Protein AF-A0A0F3IEE0-F1 (afdb_monomer_lite)

Organism: NCBI:txid1632867

Sequence (269 aa):
MPKLTDTYNLAYAACSDILSELGRFPTIDLVRARIGVNSPATIKKAMTDWTVQFAAQQQERLQRPGVPPLLLEHLEQLWGLAVNEARATYREQEQAYQAEIQSLTAELSAQQQLVSDLSQTLSEARHALLQHEAAQQRLHEQLTQSEQTRQALQQHLAERDVELARTNQQLQAEQQRHHQQHAQDQAWFARRLVEEKYFLDAKHQDEITRLKQQLASLSDSEAGLRQLCARLNQEQQRLSQALKAAVPAPNALSFRARHAARTTQPKRR

pLDDT: mean 84.91, std 17.8, range [32.19, 98.38]

Foldseek 3Di:
DPDLVVLLVQLLVQQVVCCVPVVDGDDLVSSCVRSVDPDSPSSVVSSVVSVVVVVVVVVVVVPDPPDDPVVVVVVVVVVVVVVVVVV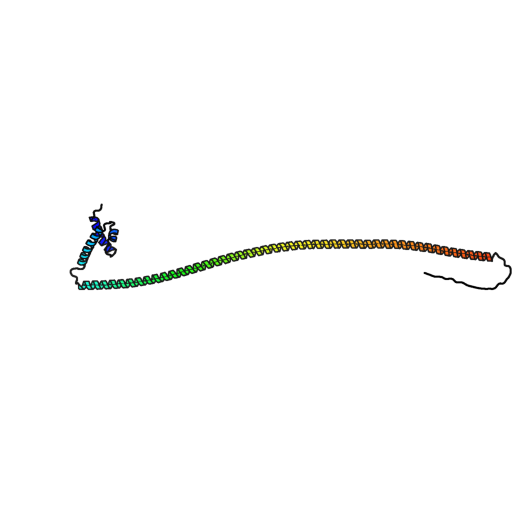VVVVVVVVVVVVVVVVVVVVVVVVVVVVVVVVVVVVVVVVVVVVVVVVVVVVVVVVVVVVVVVVVVVVVVVVVVVVVVVVVVVVVVVVVVVVVVVVVVVVVVVVVVVVVVVVVVVVVVVVVVVVVVVVVVVVVVVVVVVVVVVVVVVVVVVVVVVVVVVDDDDDDDDDDDDDDDDDDDDDDD

Secondary structure (DSSP, 8-state):
---HHHHHHHHHHHHHHHHHHHSS---HHHHHHHH----HHHHHHHHHHHHHHHHHHHHHHHS-TT--HHHHHHHHHHHHHHHHHHHHHHHHHHHHHHHHHHHHHHHHHHHHHHHHHHHHHHHHHHHHHHHHHHHHHHHHHHHHHHHHHHHHHHHHHHHHHHHHHHHHHHHHHHHHHHHHHHHHHHHHHHHHHHHHHHHHHHHHHHHHHHHHHHHHHHHHHHHHHHHHHHHHHHHHHHHHHHHHHS-----------------------

InterPro domains:
  IPR021104 KfrA, N-terminal DNA-binding domain [PF11740] (14-121)

Radius of gyration: 90.23 Å; chains: 1; bounding box: 137×42×242 Å

Structure (mmCIF, N/CA/C/O backbone):
data_AF-A0A0F3IEE0-F1
#
_entry.id   AF-A0A0F3IEE0-F1
#
loop_
_atom_site.group_PDB
_atom_site.id
_atom_site.type_symbol
_atom_site.label_atom_id
_atom_site.label_alt_id
_atom_site.label_comp_id
_atom_site.label_asym_id
_atom_site.label_entity_id
_atom_site.label_seq_id
_atom_site.pdbx_PDB_ins_code
_atom_site.Cartn_x
_atom_site.Cartn_y
_atom_site.Cartn_z
_atom_site.occupancy
_atom_site.B_iso_or_equiv
_atom_site.auth_seq_id
_atom_site.auth_comp_id
_atom_site.auth_asym_id
_atom_site.auth_atom_id
_atom_site.pdbx_PDB_model_num
ATOM 1 N N . MET A 1 1 ? -3.952 5.661 84.953 1.00 41.25 1 MET A N 1
ATOM 2 C CA . MET A 1 1 ? -4.813 4.462 85.013 1.00 41.25 1 MET A CA 1
ATOM 3 C C . MET A 1 1 ? -6.249 4.927 85.240 1.00 41.25 1 MET A C 1
ATOM 5 O O . MET A 1 1 ? -6.560 5.297 86.370 1.00 41.25 1 MET A O 1
ATOM 9 N N . PRO A 1 2 ? -7.088 5.026 84.196 1.00 48.03 2 PRO A N 1
ATOM 10 C CA . PRO A 1 2 ? -8.510 5.318 84.374 1.00 48.03 2 PRO A CA 1
ATOM 11 C C . PRO A 1 2 ? -9.152 4.189 85.195 1.00 48.03 2 PRO A C 1
ATOM 13 O O . PRO A 1 2 ? -8.890 3.008 84.965 1.00 48.03 2 PRO A O 1
ATOM 16 N N . LYS A 1 3 ? -9.903 4.555 86.235 1.00 53.19 3 LYS A N 1
ATOM 17 C CA . LYS A 1 3 ? -10.483 3.619 87.210 1.00 53.19 3 LYS A CA 1
ATOM 18 C C . LYS A 1 3 ? -11.574 2.783 86.521 1.00 53.19 3 LYS A C 1
ATOM 20 O O . LYS A 1 3 ? -12.318 3.322 85.711 1.00 53.19 3 LYS A O 1
ATOM 25 N N . LEU A 1 4 ? -11.713 1.494 86.857 1.00 55.94 4 LEU A N 1
ATOM 26 C CA . LEU A 1 4 ? -12.704 0.576 86.252 1.00 55.94 4 LEU A CA 1
ATOM 27 C C . LEU A 1 4 ? -14.143 1.137 86.245 1.00 55.94 4 LEU A C 1
ATOM 29 O O . LEU A 1 4 ? -14.918 0.846 85.337 1.00 55.94 4 LEU A O 1
ATOM 33 N N . THR A 1 5 ? -14.489 1.976 87.220 1.00 60.62 5 THR A N 1
ATOM 34 C CA . THR A 1 5 ? -15.790 2.651 87.334 1.00 60.62 5 THR A CA 1
ATOM 35 C C . THR A 1 5 ? -16.082 3.617 86.178 1.00 60.62 5 THR A C 1
ATOM 37 O O . THR A 1 5 ? -17.236 3.788 85.804 1.00 60.62 5 THR A O 1
ATOM 40 N N . ASP A 1 6 ? -15.046 4.201 85.577 1.00 76.38 6 ASP A N 1
ATOM 41 C CA . ASP A 1 6 ? -15.148 5.129 84.444 1.00 76.38 6 ASP A CA 1
ATOM 42 C C . ASP A 1 6 ? -15.557 4.380 83.162 1.00 76.38 6 ASP A C 1
ATOM 44 O O . ASP A 1 6 ? -16.468 4.770 82.438 1.00 76.38 6 ASP A O 1
ATOM 48 N N . THR A 1 7 ? -14.980 3.191 82.952 1.00 80.94 7 THR A N 1
ATOM 49 C CA . THR A 1 7 ? -15.277 2.349 81.780 1.00 80.94 7 THR A CA 1
ATOM 50 C C . THR A 1 7 ? -16.707 1.809 81.761 1.00 80.94 7 THR A C 1
ATOM 52 O O . THR A 1 7 ? -17.290 1.672 80.688 1.00 80.94 7 THR A O 1
ATOM 55 N N . TYR A 1 8 ? -17.291 1.533 82.932 1.00 87.81 8 TYR A N 1
ATOM 56 C CA . TYR A 1 8 ? -18.687 1.108 83.051 1.00 87.81 8 TYR A CA 1
ATOM 57 C C . TYR A 1 8 ? -19.648 2.240 82.670 1.00 87.81 8 TYR A C 1
ATOM 59 O O . TYR A 1 8 ? -20.543 2.030 81.856 1.00 87.81 8 TYR A O 1
ATOM 67 N N . ASN A 1 9 ? -19.434 3.445 83.208 1.00 86.00 9 ASN A N 1
ATOM 68 C CA . ASN A 1 9 ? -20.296 4.599 82.944 1.00 86.00 9 ASN A CA 1
ATOM 69 C C . ASN A 1 9 ? -20.223 5.043 81.477 1.00 86.00 9 ASN A C 1
ATOM 71 O O . ASN A 1 9 ? -21.253 5.342 80.876 1.00 86.00 9 ASN A O 1
ATOM 75 N N . LEU A 1 10 ? -19.028 5.015 80.879 1.00 86.06 10 LEU A N 1
ATOM 76 C CA . LEU A 1 10 ? -18.841 5.295 79.455 1.00 86.06 10 LEU A CA 1
ATOM 77 C C . LEU A 1 10 ? -19.534 4.250 78.572 1.00 86.06 10 LEU A C 1
ATOM 79 O O . LEU A 1 10 ? -20.206 4.612 77.610 1.00 86.06 10 LEU A O 1
ATOM 83 N N . ALA A 1 11 ? -19.418 2.960 78.909 1.00 87.12 11 ALA A N 1
ATOM 84 C CA . ALA A 1 11 ? -20.114 1.895 78.185 1.00 87.12 11 ALA A CA 1
ATOM 85 C C . ALA A 1 11 ? -21.641 2.019 78.310 1.00 87.12 11 ALA A C 1
ATOM 87 O O . ALA A 1 11 ? -22.354 1.807 77.331 1.00 87.12 11 ALA A O 1
ATOM 88 N N . TYR A 1 12 ? -22.136 2.388 79.493 1.00 88.38 12 TYR A N 1
ATOM 89 C CA . TYR A 1 12 ? -23.557 2.596 79.756 1.00 88.38 12 TYR A CA 1
ATOM 90 C C . TYR A 1 12 ? -24.115 3.780 78.945 1.00 88.38 12 TYR A C 1
ATOM 92 O O . TYR A 1 12 ? -25.138 3.637 78.280 1.00 88.38 12 TYR A O 1
ATOM 100 N N . ALA A 1 13 ? -23.426 4.927 78.933 1.00 87.25 13 ALA A N 1
ATOM 101 C CA . ALA A 1 13 ? -23.828 6.092 78.139 1.00 87.25 13 ALA A CA 1
ATOM 102 C C . ALA A 1 13 ? -23.813 5.789 76.629 1.00 87.25 13 ALA A C 1
ATOM 104 O O . ALA A 1 13 ? -24.792 6.051 75.931 1.00 87.25 13 ALA A O 1
ATOM 105 N N . ALA A 1 14 ? -22.760 5.116 76.152 1.00 87.44 14 ALA A N 1
ATOM 106 C CA . ALA A 1 14 ? -22.628 4.731 74.749 1.00 87.44 14 ALA A CA 1
ATOM 107 C C . ALA A 1 14 ? -23.765 3.815 74.259 1.00 87.44 14 ALA A C 1
ATOM 109 O O . ALA A 1 14 ? -24.111 3.856 73.081 1.00 87.44 14 ALA A O 1
ATOM 110 N N . CYS A 1 15 ? -24.375 3.008 75.138 1.00 88.56 15 CYS A N 1
ATOM 111 C CA . CYS A 1 15 ? -25.529 2.181 74.774 1.00 88.56 15 CYS A CA 1
ATOM 112 C C . CYS A 1 15 ? -26.735 3.028 74.329 1.00 88.56 15 CYS A C 1
ATOM 114 O O . CYS A 1 15 ? -27.401 2.678 73.354 1.00 88.56 15 CYS A O 1
ATOM 116 N N . SER A 1 16 ? -26.982 4.158 75.002 1.00 86.94 16 SER A N 1
ATOM 117 C CA . SER A 1 16 ? -28.068 5.083 74.656 1.00 86.94 16 SER A CA 1
ATOM 118 C C . SER A 1 16 ? -27.792 5.836 73.352 1.00 86.94 16 SER A C 1
ATOM 120 O O . SER A 1 16 ? -28.697 5.997 72.528 1.00 86.94 16 SER A O 1
ATOM 122 N N . ASP A 1 17 ? -26.544 6.256 73.143 1.00 88.50 17 ASP A N 1
ATOM 123 C CA . ASP A 1 17 ? -26.128 6.977 71.935 1.00 88.50 17 ASP A CA 1
ATOM 124 C C . ASP A 1 17 ? -26.234 6.082 70.694 1.00 88.50 17 ASP A C 1
ATOM 126 O O . ASP A 1 17 ? -26.811 6.477 69.685 1.00 88.50 17 ASP A O 1
ATOM 130 N N . ILE A 1 18 ? -25.764 4.832 70.791 1.00 89.50 18 ILE A N 1
ATOM 131 C CA . ILE A 1 18 ? -25.824 3.852 69.695 1.00 89.50 18 ILE A CA 1
ATOM 132 C C . ILE A 1 18 ? -27.268 3.571 69.276 1.00 89.50 18 ILE A C 1
ATOM 134 O O . ILE A 1 18 ? -27.562 3.530 68.080 1.00 89.50 18 ILE A O 1
ATOM 138 N N . LEU A 1 19 ? -28.173 3.393 70.243 1.00 88.31 19 LEU A N 1
ATOM 139 C CA . LEU A 1 19 ? -29.581 3.156 69.936 1.00 88.31 19 LEU A CA 1
ATOM 140 C C . LEU A 1 19 ? -30.212 4.368 69.234 1.00 88.31 19 LEU A C 1
ATOM 142 O O . LEU A 1 19 ? -30.998 4.188 68.306 1.00 88.31 19 LEU A O 1
ATOM 146 N N . SER A 1 20 ? -29.847 5.582 69.648 1.00 86.88 20 SER A N 1
ATOM 147 C CA . SER A 1 20 ? -30.402 6.825 69.101 1.00 86.88 20 SER A CA 1
ATOM 148 C C . SER A 1 20 ? -29.863 7.149 67.702 1.00 86.88 20 SER A C 1
ATOM 150 O O . SER A 1 20 ? -30.624 7.596 66.849 1.00 86.88 20 SER A O 1
ATOM 152 N N . GLU A 1 21 ? -28.574 6.904 67.446 1.00 86.69 21 GLU A N 1
ATOM 153 C CA . GLU A 1 21 ? -27.919 7.207 66.164 1.00 86.69 21 GLU A CA 1
ATOM 154 C C . GLU A 1 21 ? -28.176 6.134 65.094 1.00 86.69 21 GLU A C 1
ATOM 156 O O . GLU A 1 21 ? -28.422 6.457 63.934 1.00 86.69 21 GLU A O 1
ATOM 161 N N . LEU A 1 22 ? -28.103 4.849 65.462 1.00 84.38 22 LEU A N 1
ATOM 162 C CA . LEU A 1 22 ? -28.163 3.736 64.505 1.00 84.38 22 LEU A CA 1
ATOM 163 C C . LEU A 1 22 ? -29.524 3.035 64.472 1.00 84.38 22 LEU A C 1
ATOM 165 O O . LEU A 1 22 ? -29.751 2.198 63.595 1.00 84.38 22 LEU A O 1
ATOM 169 N N . GLY A 1 23 ? -30.411 3.312 65.436 1.00 81.19 23 GLY A N 1
ATOM 170 C CA . GLY A 1 23 ? -31.708 2.639 65.556 1.00 81.19 23 GLY A CA 1
ATOM 171 C C . GLY A 1 23 ? -31.594 1.133 65.826 1.00 81.19 23 GLY A C 1
ATOM 172 O O . GLY A 1 23 ? -32.519 0.377 65.533 1.00 81.19 23 GLY A O 1
ATOM 173 N N . ARG A 1 24 ? -30.445 0.668 66.331 1.00 84.06 24 ARG A N 1
ATOM 174 C CA . ARG A 1 24 ? -30.150 -0.748 66.600 1.00 84.06 24 ARG A CA 1
ATOM 175 C C . ARG A 1 24 ? -29.723 -0.929 68.049 1.00 84.06 24 ARG A C 1
ATOM 177 O O . ARG A 1 24 ? -29.078 -0.055 68.621 1.00 84.06 24 ARG A O 1
ATOM 184 N N . PHE A 1 25 ? -30.040 -2.088 68.624 1.00 87.19 25 PHE A N 1
ATOM 185 C CA . PHE A 1 25 ? -29.561 -2.424 69.962 1.00 87.19 25 PHE A CA 1
ATOM 186 C C . PHE A 1 25 ? -28.023 -2.472 69.995 1.00 87.19 25 PHE A C 1
ATOM 188 O O . PHE A 1 25 ? -27.407 -3.004 69.063 1.00 87.19 25 PHE A O 1
ATOM 195 N N . PRO A 1 26 ? -27.396 -1.926 71.052 1.00 88.25 26 PRO A N 1
ATOM 196 C CA . PRO A 1 26 ? -25.949 -1.906 71.188 1.00 88.25 26 PRO A CA 1
ATOM 197 C C . PRO A 1 26 ? -25.386 -3.328 71.245 1.00 88.25 26 PRO A C 1
ATOM 199 O O . PRO A 1 26 ? -25.915 -4.206 71.923 1.00 88.25 26 PRO A O 1
ATOM 202 N N . THR A 1 27 ? -24.284 -3.549 70.534 1.00 89.88 27 THR A N 1
ATOM 203 C CA . THR A 1 27 ? -23.479 -4.771 70.620 1.00 89.88 27 THR A CA 1
ATOM 204 C C . THR A 1 27 ? -22.143 -4.462 71.283 1.00 89.88 27 THR A C 1
ATOM 206 O O . THR A 1 27 ? -21.669 -3.323 71.262 1.00 89.88 27 THR A O 1
ATOM 209 N N . ILE A 1 28 ? -21.509 -5.484 71.867 1.00 85.31 28 ILE A N 1
ATOM 210 C CA . ILE A 1 28 ? -20.234 -5.331 72.589 1.00 85.31 28 ILE A CA 1
ATOM 211 C C . ILE A 1 28 ? -19.166 -4.684 71.694 1.00 85.31 28 ILE A C 1
ATOM 213 O O . ILE A 1 28 ? -18.392 -3.863 72.181 1.00 85.31 28 ILE A O 1
ATOM 217 N N . ASP A 1 29 ? -19.142 -5.012 70.400 1.00 86.88 29 ASP A N 1
ATOM 218 C CA . ASP A 1 29 ? -18.160 -4.478 69.453 1.00 86.88 29 ASP A CA 1
ATOM 219 C C . ASP A 1 29 ? -18.424 -3.009 69.098 1.00 86.88 29 ASP A C 1
ATOM 221 O O . ASP A 1 29 ? -17.481 -2.222 69.047 1.00 86.88 29 ASP A O 1
ATOM 225 N N . LEU A 1 30 ? -19.693 -2.608 68.948 1.00 84.75 30 LEU A N 1
ATOM 226 C CA . LEU A 1 30 ? -20.067 -1.208 68.710 1.00 84.75 30 LEU A CA 1
ATOM 227 C C . LEU A 1 30 ? -19.749 -0.327 69.920 1.00 84.75 30 LEU A C 1
ATOM 229 O O . LEU A 1 30 ? -19.150 0.739 69.776 1.00 84.75 30 LEU A O 1
ATOM 233 N N . VAL A 1 31 ? -20.089 -0.794 71.125 1.00 87.38 31 VAL A N 1
ATOM 234 C CA . VAL A 1 31 ? -19.780 -0.070 72.366 1.00 87.38 31 VAL A CA 1
ATOM 235 C C . VAL A 1 31 ? -18.267 0.028 72.553 1.00 87.38 31 VAL A C 1
ATOM 237 O O . VAL A 1 31 ? -17.760 1.103 72.868 1.00 87.38 31 VAL A O 1
ATOM 240 N N . ARG A 1 32 ? -17.523 -1.055 72.282 1.00 89.19 32 ARG A N 1
ATOM 241 C CA . ARG A 1 32 ? -16.053 -1.066 72.331 1.00 89.19 32 ARG A CA 1
ATOM 242 C C . ARG A 1 32 ? -15.438 -0.068 71.353 1.00 89.19 32 ARG A C 1
ATOM 244 O O . ARG A 1 32 ? -14.531 0.663 71.744 1.00 89.19 32 ARG A O 1
ATOM 251 N N . ALA A 1 33 ? -15.927 -0.026 70.115 1.00 86.25 33 ALA A N 1
ATOM 252 C CA . ALA A 1 33 ? -15.458 0.914 69.102 1.00 86.25 33 ALA A CA 1
ATOM 253 C C . ALA A 1 33 ? -15.706 2.375 69.513 1.00 86.25 33 ALA A C 1
ATOM 255 O O . ALA A 1 33 ? -14.882 3.238 69.222 1.00 86.25 33 ALA A O 1
ATOM 256 N N . ARG A 1 34 ? -16.805 2.647 70.228 1.00 84.31 34 ARG A N 1
ATOM 257 C CA . ARG A 1 34 ? -17.180 4.000 70.658 1.00 84.31 34 ARG A CA 1
ATOM 258 C C . ARG A 1 34 ? -16.406 4.491 71.883 1.00 84.31 34 ARG A C 1
ATOM 260 O O . ARG A 1 34 ? -16.000 5.646 71.906 1.00 84.31 34 ARG A O 1
ATOM 267 N N . ILE A 1 35 ? -16.189 3.635 72.884 1.00 86.00 35 ILE A N 1
ATOM 268 C CA . ILE A 1 35 ? -15.496 4.026 74.127 1.00 86.00 35 ILE A CA 1
ATOM 269 C C . ILE A 1 35 ? -13.973 3.845 74.054 1.00 86.00 35 ILE A C 1
ATOM 271 O O . ILE A 1 35 ? -13.261 4.344 74.918 1.00 86.00 35 ILE A O 1
ATOM 275 N N . GLY A 1 36 ? -13.459 3.103 73.064 1.00 81.81 36 GLY A N 1
ATOM 276 C CA . GLY A 1 36 ? -12.021 2.899 72.839 1.00 81.81 36 GLY A CA 1
ATOM 277 C C . GLY A 1 36 ? -11.305 2.037 73.889 1.00 81.81 36 GLY A C 1
ATOM 278 O O . GLY A 1 36 ? -10.082 1.920 73.858 1.00 81.81 36 GLY A O 1
ATOM 279 N N . VAL A 1 37 ? -12.039 1.419 74.822 1.00 80.38 37 VAL A N 1
ATOM 280 C CA . VAL A 1 37 ? -11.483 0.625 75.930 1.00 80.38 37 VAL A CA 1
ATOM 281 C C . VAL A 1 37 ? -11.791 -0.861 75.760 1.00 80.38 37 VAL A C 1
ATOM 283 O O . VAL A 1 37 ? -12.927 -1.261 75.510 1.00 80.38 37 VAL A O 1
ATOM 286 N N . ASN A 1 38 ? -10.780 -1.708 75.966 1.00 73.88 38 ASN A N 1
ATOM 287 C CA . ASN A 1 38 ? -10.906 -3.158 75.851 1.00 73.88 38 ASN A CA 1
ATOM 288 C C . ASN A 1 38 ? -11.240 -3.818 77.205 1.00 73.88 38 ASN A C 1
ATOM 290 O O . ASN A 1 38 ? -10.369 -4.370 77.873 1.00 73.88 38 ASN A O 1
ATOM 294 N N . SER A 1 39 ? -12.511 -3.754 77.621 1.00 81.56 39 SER A N 1
ATOM 295 C CA . SER A 1 39 ? -13.017 -4.492 78.793 1.00 81.56 39 SER A CA 1
ATOM 296 C C . SER A 1 39 ? -14.378 -5.148 78.505 1.00 81.56 39 SER A C 1
ATOM 298 O O . SER A 1 39 ? -15.426 -4.632 78.902 1.00 81.56 39 SER A O 1
ATOM 300 N N . PRO A 1 40 ? -14.400 -6.297 77.799 1.00 82.25 40 PRO A N 1
ATOM 301 C CA . PRO A 1 40 ? -15.640 -6.922 77.326 1.00 82.25 40 PRO A CA 1
ATOM 302 C C . PRO A 1 40 ? -16.599 -7.331 78.453 1.00 82.25 40 PRO A C 1
ATOM 304 O O . PRO A 1 40 ? -17.812 -7.239 78.290 1.00 82.25 40 PRO A O 1
ATOM 307 N N . ALA A 1 41 ? -16.067 -7.748 79.607 1.00 84.25 41 ALA A N 1
ATOM 308 C CA . ALA A 1 41 ? -16.870 -8.139 80.766 1.00 84.25 41 ALA A CA 1
ATOM 309 C C . ALA A 1 41 ? -17.613 -6.943 81.389 1.00 84.25 41 ALA A C 1
ATOM 311 O O . ALA A 1 41 ? -18.803 -7.043 81.685 1.00 84.25 41 ALA A O 1
ATOM 312 N N . THR A 1 42 ? -16.937 -5.798 81.527 1.00 85.56 42 THR A N 1
ATOM 313 C CA . THR A 1 42 ? -17.527 -4.562 82.064 1.00 85.56 42 THR A CA 1
ATOM 314 C C . THR A 1 42 ? -18.540 -3.959 81.092 1.00 85.56 42 THR A C 1
ATOM 316 O O . THR A 1 42 ? -19.622 -3.566 81.519 1.00 85.56 42 THR A O 1
ATOM 319 N N . ILE A 1 43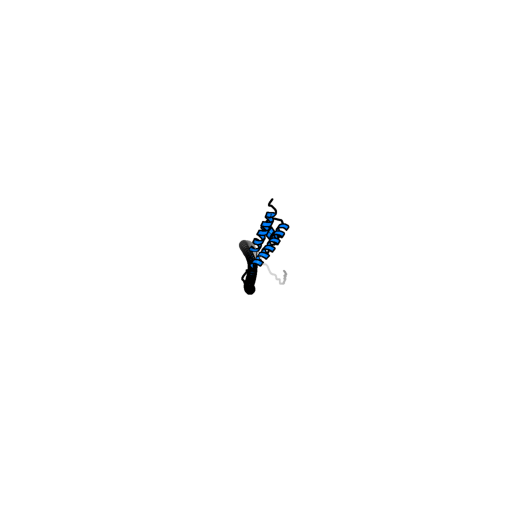 ? -18.242 -3.972 79.785 1.00 86.44 43 ILE A N 1
ATOM 320 C CA . ILE A 1 43 ? -19.173 -3.544 78.726 1.00 86.44 43 ILE A CA 1
ATOM 321 C C . ILE A 1 43 ? -20.436 -4.411 78.734 1.00 86.44 43 ILE A C 1
ATOM 323 O O . ILE A 1 43 ? -21.543 -3.883 78.723 1.00 86.44 43 ILE A O 1
ATOM 327 N N . LYS A 1 44 ? -20.292 -5.741 78.804 1.00 89.62 44 LYS A N 1
ATOM 328 C CA . LYS A 1 44 ? -21.436 -6.664 78.835 1.00 89.62 44 LYS A CA 1
ATOM 329 C C . LYS A 1 44 ? -22.325 -6.428 80.058 1.00 89.62 44 LYS A C 1
ATOM 331 O O . LYS A 1 44 ? -23.547 -6.466 79.929 1.00 89.62 44 LYS A O 1
ATOM 336 N N . LYS A 1 45 ? -21.727 -6.165 81.225 1.00 88.69 45 LYS A N 1
ATOM 337 C CA . LYS A 1 45 ? -22.471 -5.837 82.446 1.00 88.69 45 LYS A CA 1
ATOM 338 C C . LYS A 1 45 ? -23.235 -4.517 82.298 1.00 88.69 45 LYS A C 1
ATOM 340 O O . LYS A 1 45 ? -24.446 -4.518 82.472 1.00 88.69 45 LYS A O 1
ATOM 345 N N . ALA A 1 46 ? -22.561 -3.446 81.868 1.00 87.06 46 ALA A N 1
ATOM 346 C CA . ALA A 1 46 ? -23.184 -2.141 81.624 1.00 87.06 46 ALA A CA 1
ATOM 347 C C . ALA A 1 46 ? -24.336 -2.217 80.613 1.00 87.06 46 ALA A C 1
ATOM 349 O O . ALA A 1 46 ? -25.396 -1.649 80.841 1.00 87.06 46 ALA A O 1
ATOM 350 N N . MET A 1 47 ? -24.155 -2.974 79.529 1.00 90.25 47 MET A N 1
ATOM 351 C CA . MET A 1 47 ? -25.172 -3.186 78.500 1.00 90.25 47 MET A CA 1
ATOM 352 C C . MET A 1 47 ? -26.383 -3.965 79.030 1.00 90.25 47 MET A C 1
ATOM 354 O O . MET A 1 47 ? -27.518 -3.636 78.695 1.00 90.25 47 MET A O 1
ATOM 358 N N . THR A 1 48 ? -26.163 -4.981 79.871 1.00 90.19 48 THR A N 1
ATOM 359 C CA . THR A 1 48 ? -27.254 -5.764 80.482 1.00 90.19 48 THR A CA 1
ATOM 360 C C . THR A 1 48 ? -28.057 -4.898 81.453 1.00 90.19 48 THR A C 1
ATOM 362 O O . THR A 1 48 ? -29.281 -4.845 81.351 1.00 90.19 48 THR A O 1
ATOM 365 N N . ASP A 1 49 ? -27.370 -4.158 82.327 1.00 89.25 49 ASP A N 1
ATOM 366 C CA . ASP A 1 49 ? -27.992 -3.262 83.307 1.00 89.25 49 ASP A CA 1
ATOM 367 C C . ASP A 1 49 ? -28.747 -2.112 82.611 1.00 89.25 49 ASP A C 1
ATOM 369 O O . ASP A 1 49 ? -29.875 -1.782 82.985 1.00 89.25 49 ASP A O 1
ATOM 373 N N . TRP A 1 50 ? -28.176 -1.557 81.535 1.00 91.94 50 TRP A N 1
ATOM 374 C CA . TRP A 1 50 ? -28.842 -0.578 80.674 1.00 91.94 50 TRP A CA 1
ATOM 375 C C . TRP A 1 50 ? -30.084 -1.156 79.993 1.00 91.94 50 TRP A C 1
ATOM 377 O O . TRP A 1 50 ? -31.125 -0.513 79.999 1.00 91.94 50 TRP A O 1
ATOM 387 N N . THR A 1 51 ? -30.020 -2.379 79.458 1.00 89.25 51 THR A N 1
ATOM 388 C CA . THR A 1 51 ? -31.161 -3.007 78.764 1.00 89.25 51 THR A CA 1
ATOM 389 C C . THR A 1 51 ? -32.346 -3.210 79.708 1.00 89.25 51 THR A C 1
ATOM 391 O O . THR A 1 51 ? -33.485 -2.939 79.333 1.00 89.25 51 THR A O 1
ATOM 394 N N . VAL A 1 52 ? -32.088 -3.643 80.947 1.00 89.19 52 VAL A N 1
ATOM 395 C CA . VAL A 1 52 ? -33.129 -3.815 81.974 1.00 89.19 52 VAL A CA 1
ATOM 396 C C . VAL A 1 52 ? -33.760 -2.471 82.347 1.00 89.19 52 VAL A C 1
ATOM 398 O O . VAL A 1 52 ? -34.984 -2.364 82.402 1.00 89.19 52 VAL A O 1
ATOM 401 N N . GLN A 1 53 ? -32.949 -1.430 82.561 1.00 87.56 53 GLN A N 1
ATOM 402 C CA . GLN A 1 53 ? -33.459 -0.094 82.888 1.00 87.56 53 GLN A CA 1
ATOM 403 C C . GLN A 1 53 ? -34.203 0.550 81.716 1.00 87.56 53 GLN A C 1
ATOM 405 O O . GLN A 1 53 ? -35.253 1.155 81.917 1.00 87.56 53 GLN A O 1
ATOM 410 N N . PHE A 1 54 ? -33.708 0.375 80.493 1.00 86.62 54 PHE A N 1
ATOM 411 C CA . PHE A 1 54 ? -34.374 0.820 79.278 1.00 86.62 54 PHE A CA 1
ATOM 412 C C . PHE A 1 54 ? -35.736 0.136 79.121 1.00 86.62 54 PHE A C 1
ATOM 414 O O . PHE A 1 54 ? -36.732 0.817 78.894 1.00 86.62 54 PHE A O 1
ATOM 421 N N . ALA A 1 55 ? -35.817 -1.18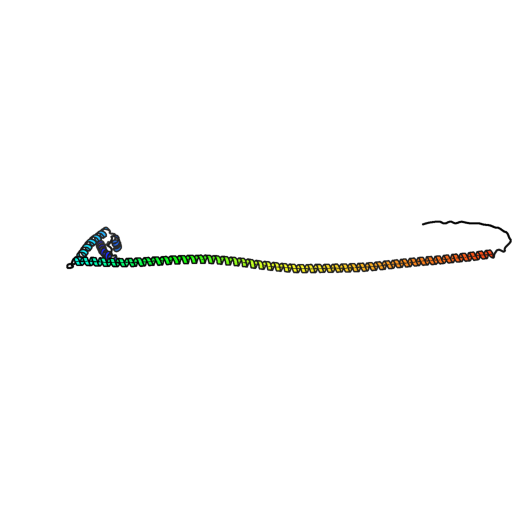4 79.312 1.00 84.44 55 ALA A N 1
ATOM 422 C CA . ALA A 1 55 ? -37.081 -1.916 79.260 1.00 84.44 55 ALA A CA 1
ATOM 423 C C . ALA A 1 55 ? -38.080 -1.421 80.320 1.00 84.44 55 ALA A C 1
ATOM 425 O O . ALA A 1 55 ? -39.237 -1.170 79.989 1.00 84.44 55 ALA A O 1
ATOM 426 N N . ALA A 1 56 ? -37.627 -1.205 81.559 1.00 83.06 56 ALA A N 1
ATOM 427 C CA . ALA A 1 56 ? -38.465 -0.666 82.630 1.00 83.06 56 ALA A CA 1
ATOM 428 C C . ALA A 1 56 ? -38.986 0.747 82.306 1.00 83.06 56 ALA A C 1
ATOM 430 O O . ALA A 1 56 ? -40.182 1.003 82.428 1.00 83.06 56 ALA A O 1
ATOM 431 N N . GLN A 1 57 ? -38.120 1.639 81.811 1.00 81.81 57 GLN A N 1
ATOM 432 C CA . GLN A 1 57 ? -38.505 2.995 81.402 1.00 81.81 57 GLN A CA 1
ATOM 433 C C . GLN A 1 57 ? -39.476 3.000 80.216 1.00 81.81 57 GLN A C 1
ATOM 435 O O . GLN A 1 57 ? -40.394 3.816 80.173 1.00 81.81 57 GLN A O 1
ATOM 440 N N . GLN A 1 58 ? -39.292 2.110 79.238 1.00 78.19 58 GLN A N 1
ATOM 441 C CA . GLN A 1 58 ? -40.220 1.999 78.111 1.00 78.19 58 GLN A CA 1
ATOM 442 C C . GLN A 1 58 ? -41.571 1.436 78.551 1.00 78.19 58 GLN A C 1
ATOM 444 O O . GLN A 1 58 ? -42.609 1.937 78.128 1.00 78.19 58 GLN A O 1
ATOM 449 N N . GLN A 1 59 ? -41.576 0.447 79.444 1.00 75.69 59 GLN A N 1
ATOM 450 C CA . GLN A 1 59 ? -42.805 -0.110 79.999 1.00 75.69 59 GLN A CA 1
ATOM 451 C C . GLN A 1 59 ? -43.581 0.936 80.813 1.00 75.69 59 GLN A C 1
ATOM 453 O O . GLN A 1 59 ? -44.797 1.040 80.669 1.00 75.69 59 GLN A O 1
ATOM 458 N N . GLU A 1 60 ? -42.887 1.770 81.587 1.00 74.31 60 GLU A N 1
ATOM 459 C CA . GLU A 1 60 ? -43.478 2.899 82.312 1.00 74.31 60 GLU A CA 1
ATOM 460 C C . GLU A 1 60 ? -44.028 3.978 81.359 1.00 74.31 60 GLU A C 1
ATOM 462 O O . GLU A 1 60 ? -45.116 4.507 81.574 1.00 74.31 60 GLU A O 1
ATOM 467 N N . ARG A 1 61 ? -43.336 4.261 80.245 1.00 67.25 61 ARG A N 1
ATOM 468 C CA . ARG A 1 61 ? -43.821 5.187 79.200 1.00 67.25 61 ARG A CA 1
ATOM 469 C C . ARG A 1 61 ? -45.076 4.690 78.486 1.00 67.25 61 ARG A C 1
ATOM 471 O O . ARG A 1 61 ? -45.925 5.507 78.128 1.00 67.25 61 ARG A O 1
ATOM 478 N N . LEU A 1 62 ? -45.179 3.381 78.263 1.00 65.00 62 LEU A N 1
ATOM 479 C CA . LEU A 1 62 ? -46.361 2.743 77.678 1.00 65.00 62 LEU A CA 1
ATOM 480 C C . LEU A 1 62 ? -47.532 2.732 78.669 1.00 65.00 62 LEU A C 1
ATOM 482 O O . LEU A 1 62 ? -48.680 2.934 78.278 1.00 65.00 62 LEU A O 1
ATOM 486 N N . GLN A 1 63 ? -47.246 2.596 79.964 1.00 65.81 63 GLN A N 1
ATOM 487 C CA . GLN A 1 63 ? -48.214 2.739 81.050 1.00 65.81 63 GLN A CA 1
ATOM 488 C C . GLN A 1 63 ? -48.451 4.217 81.402 1.00 65.81 63 GLN A C 1
ATOM 490 O O . GLN A 1 63 ? -48.296 4.632 82.547 1.00 65.81 63 GLN A O 1
ATOM 495 N N . ARG A 1 64 ? -48.856 5.043 80.428 1.00 61.12 64 ARG A N 1
ATOM 496 C CA . ARG A 1 64 ? -49.321 6.407 80.726 1.00 61.12 64 ARG A CA 1
ATOM 497 C C . ARG A 1 64 ? -50.637 6.338 81.517 1.00 61.12 64 ARG A C 1
ATOM 499 O O . ARG A 1 64 ? -51.643 5.894 80.955 1.00 61.12 64 ARG A O 1
ATOM 506 N N . PRO A 1 65 ? -50.686 6.794 82.783 1.00 65.94 65 PRO A N 1
ATOM 507 C CA . PRO A 1 65 ? -51.925 6.780 83.551 1.00 65.94 65 PRO A CA 1
ATOM 508 C C . PRO A 1 65 ? -52.952 7.710 82.887 1.00 65.94 65 PRO A C 1
ATOM 510 O O . PRO A 1 65 ? -52.699 8.901 82.717 1.00 65.94 65 PRO A O 1
ATOM 513 N N . GLY A 1 66 ? -54.100 7.155 82.480 1.00 69.19 66 GLY A N 1
ATOM 514 C CA . GLY A 1 66 ? -55.222 7.904 81.894 1.00 69.19 66 GLY A CA 1
ATOM 515 C C . GLY A 1 66 ? -55.527 7.638 80.414 1.00 69.19 66 GLY A C 1
ATOM 516 O O . GLY A 1 66 ? -56.521 8.164 79.919 1.00 69.19 66 GLY A O 1
ATOM 517 N N . VAL A 1 67 ? -54.740 6.819 79.704 1.00 71.88 67 VAL A N 1
ATOM 518 C CA . VAL A 1 67 ? -55.064 6.416 78.321 1.00 71.88 67 VAL A CA 1
ATOM 519 C C . VAL A 1 67 ? -55.794 5.068 78.329 1.00 71.88 67 VAL A C 1
ATOM 521 O O . VAL A 1 67 ? -55.250 4.094 78.852 1.00 71.88 67 VAL A O 1
ATOM 524 N N . PRO A 1 68 ? -57.011 4.969 77.760 1.00 81.06 68 PRO A N 1
ATOM 525 C CA . PRO A 1 68 ? -57.709 3.695 77.646 1.00 81.06 68 PRO A CA 1
ATOM 526 C C . PRO A 1 68 ? -56.912 2.694 76.791 1.00 81.06 68 PRO A C 1
ATOM 528 O O . PRO A 1 68 ? -56.421 3.076 75.726 1.00 81.06 68 PRO A O 1
ATOM 531 N N . PRO A 1 69 ? -56.833 1.411 77.186 1.00 76.06 69 PRO A N 1
ATOM 532 C CA . PRO A 1 69 ? -56.063 0.393 76.461 1.00 76.06 69 PRO A CA 1
ATOM 533 C C . PRO A 1 69 ? -56.528 0.216 75.008 1.00 76.06 69 PRO A C 1
ATOM 535 O O . PRO A 1 69 ? -55.708 0.013 74.120 1.00 76.06 69 PRO A O 1
ATOM 538 N N . LEU A 1 70 ? -57.825 0.409 74.751 1.00 81.94 70 LEU A N 1
ATOM 539 C CA . LEU A 1 70 ? -58.406 0.382 73.407 1.00 81.94 70 LEU A CA 1
ATOM 540 C C . LEU A 1 70 ? -57.793 1.445 72.472 1.00 81.94 70 LEU A C 1
ATOM 542 O O . LEU A 1 70 ? -57.629 1.220 71.278 1.00 81.94 70 LEU A O 1
ATOM 546 N N . LEU A 1 71 ? -57.433 2.616 73.010 1.00 82.88 71 LEU A N 1
ATOM 547 C CA . LEU A 1 71 ? -56.858 3.713 72.229 1.00 82.88 71 LEU A CA 1
ATOM 548 C C . LEU A 1 71 ? -55.399 3.415 71.850 1.00 82.88 71 LEU A C 1
ATOM 550 O O . LEU A 1 71 ? -54.982 3.746 70.744 1.00 82.88 71 LEU A O 1
ATOM 554 N N . LEU A 1 72 ? -54.646 2.746 72.731 1.00 80.75 72 LEU A N 1
ATOM 555 C CA . LEU A 1 72 ? -53.293 2.266 72.429 1.00 80.75 72 LEU A CA 1
ATOM 556 C C . LEU A 1 72 ? -53.312 1.215 71.315 1.00 80.75 72 LEU A C 1
ATOM 558 O O . LEU A 1 72 ? -52.549 1.340 70.362 1.00 80.75 72 LEU A O 1
ATOM 562 N N . GLU A 1 73 ? -54.233 0.252 71.381 1.00 82.44 73 GLU A N 1
ATOM 563 C CA . GLU A 1 73 ? -54.377 -0.785 70.353 1.00 82.44 73 GLU A CA 1
ATOM 564 C C . GLU A 1 73 ? -54.691 -0.178 68.974 1.00 82.44 73 GLU A C 1
ATOM 566 O O . GLU A 1 73 ? -54.071 -0.533 67.971 1.00 82.44 73 GLU A O 1
ATOM 571 N N . HIS A 1 74 ? -55.589 0.811 68.911 1.00 88.81 74 HIS A N 1
ATOM 572 C CA . HIS A 1 74 ? -55.884 1.510 67.659 1.00 88.81 74 HIS A CA 1
ATOM 573 C C . HIS A 1 74 ? -54.715 2.356 67.143 1.00 88.81 74 HIS A C 1
ATOM 575 O O . HIS A 1 74 ? -54.496 2.415 65.934 1.00 88.81 74 HIS A O 1
ATOM 581 N N . LEU A 1 75 ? -53.944 3.001 68.023 1.00 87.44 75 LEU A N 1
ATOM 582 C CA . LEU A 1 75 ? -52.743 3.735 67.615 1.00 87.44 75 LEU A CA 1
ATOM 583 C C . LEU A 1 75 ? -51.662 2.797 67.069 1.00 87.44 75 LEU A C 1
ATOM 585 O O . LEU A 1 75 ? -51.037 3.125 66.063 1.00 87.44 75 LEU A O 1
ATOM 589 N N . GLU A 1 76 ? -51.470 1.628 67.679 1.00 86.62 76 GLU A N 1
ATOM 590 C CA . GLU A 1 76 ? -50.555 0.597 67.179 1.00 86.62 76 GLU A CA 1
ATOM 591 C C . GLU A 1 76 ? -51.002 0.060 65.816 1.00 86.62 76 GLU A C 1
ATOM 593 O O . GLU A 1 76 ? -50.179 -0.079 64.909 1.00 86.62 76 GLU A O 1
ATOM 598 N N . GLN A 1 77 ? -52.304 -0.169 65.631 1.00 90.88 77 GLN A N 1
ATOM 599 C CA . GLN A 1 77 ? -52.876 -0.570 64.344 1.00 90.88 77 GLN A CA 1
ATOM 600 C C . GLN A 1 77 ? -52.678 0.510 63.270 1.00 90.88 77 GLN A C 1
ATOM 602 O O . GLN A 1 77 ? -52.208 0.203 62.174 1.00 90.88 77 GLN A O 1
ATOM 607 N N . LEU A 1 78 ? -52.982 1.777 63.577 1.00 94.31 78 LEU A N 1
ATOM 608 C CA . LEU A 1 78 ? -52.788 2.904 62.656 1.00 94.31 78 LEU A CA 1
ATOM 609 C C . LEU A 1 78 ? -51.314 3.098 62.297 1.00 94.31 78 LEU A C 1
ATOM 611 O O . LEU A 1 78 ? -50.987 3.312 61.131 1.00 94.31 78 LEU A O 1
ATOM 615 N N . TRP A 1 79 ? -50.417 2.982 63.276 1.00 93.56 79 TRP A N 1
ATOM 616 C CA . TRP A 1 79 ? -48.979 3.030 63.041 1.00 93.56 79 TRP A CA 1
ATOM 617 C C . TRP A 1 79 ? -48.511 1.864 62.168 1.00 93.56 79 TRP A C 1
ATOM 619 O O . TRP A 1 79 ? -47.761 2.070 61.217 1.00 93.56 79 TRP A O 1
ATOM 629 N N . GLY A 1 80 ? -48.995 0.648 62.433 1.00 94.25 80 GLY A N 1
ATOM 630 C CA . GLY A 1 80 ? -48.714 -0.528 61.613 1.00 94.25 80 GLY A CA 1
ATOM 631 C C . GLY A 1 80 ? -49.153 -0.342 60.160 1.00 94.25 80 GLY A C 1
ATOM 632 O O . GLY A 1 80 ? -48.385 -0.639 59.246 1.00 94.25 80 GLY A O 1
ATOM 633 N N . LEU A 1 81 ? -50.347 0.215 59.937 1.00 96.06 81 LEU A N 1
ATOM 634 C CA . LEU A 1 81 ? -50.841 0.559 58.601 1.00 96.06 81 LEU A CA 1
ATOM 635 C C . LEU A 1 81 ? -49.973 1.628 57.928 1.00 96.06 81 LEU A C 1
ATOM 637 O O . LEU A 1 81 ? -49.562 1.433 56.788 1.00 96.06 81 LEU A O 1
ATOM 641 N N . ALA A 1 82 ? -49.622 2.705 58.636 1.00 95.75 82 ALA A N 1
ATOM 642 C CA . ALA A 1 82 ? -48.757 3.760 58.106 1.00 95.75 82 ALA A CA 1
ATOM 643 C C . ALA A 1 82 ? -47.366 3.232 57.715 1.00 95.75 82 ALA A C 1
ATOM 645 O O . ALA A 1 82 ? -46.845 3.570 56.654 1.00 95.75 82 ALA A O 1
ATOM 646 N N . VAL A 1 83 ? -46.774 2.357 58.536 1.00 95.81 83 VAL A N 1
ATOM 647 C CA . VAL A 1 83 ? -45.487 1.710 58.237 1.00 95.81 83 VAL A CA 1
ATOM 648 C C . VAL A 1 83 ? -45.607 0.760 57.045 1.00 95.81 83 VAL A C 1
ATOM 650 O O . VAL A 1 83 ? -44.688 0.693 56.230 1.00 95.81 83 VAL A O 1
ATOM 653 N N . ASN A 1 84 ? -46.714 0.027 56.918 1.00 95.56 84 ASN A N 1
ATOM 654 C CA . ASN A 1 84 ? -46.943 -0.858 55.777 1.00 95.56 84 ASN A CA 1
ATOM 655 C C . ASN A 1 84 ? -47.089 -0.073 54.469 1.00 95.56 84 ASN A C 1
ATOM 657 O O . ASN A 1 84 ? -46.458 -0.445 53.481 1.00 95.56 84 ASN A O 1
ATOM 661 N N . GLU A 1 85 ? -47.828 1.036 54.482 1.00 95.94 85 GLU A N 1
ATOM 662 C CA . GLU A 1 85 ? -47.982 1.924 53.325 1.00 95.94 85 GLU A CA 1
ATOM 663 C C . GLU A 1 85 ? -46.650 2.589 52.942 1.00 95.94 85 GLU A C 1
ATOM 665 O O . GLU A 1 85 ? -46.238 2.579 51.780 1.00 95.94 85 GLU A O 1
ATOM 670 N N . ALA A 1 86 ? -45.900 3.084 53.932 1.00 95.56 86 ALA A N 1
ATOM 671 C CA . ALA A 1 86 ? -44.565 3.637 53.714 1.00 95.56 86 ALA A CA 1
ATOM 672 C C . ALA A 1 86 ? -43.597 2.593 53.131 1.00 95.56 86 ALA A C 1
ATOM 674 O O . ALA A 1 86 ? -42.781 2.909 52.271 1.00 95.56 86 ALA A O 1
ATOM 675 N N . ARG A 1 87 ? -43.689 1.326 53.559 1.00 96.38 87 ARG A N 1
ATOM 676 C CA . ARG A 1 87 ? -42.893 0.228 52.986 1.00 96.38 87 ARG A CA 1
ATOM 677 C C . ARG A 1 87 ? -43.322 -0.125 51.567 1.00 96.38 87 ARG A C 1
ATOM 679 O O . ARG A 1 87 ? -42.457 -0.452 50.759 1.00 96.38 87 ARG A O 1
ATOM 686 N N . ALA A 1 88 ? -44.620 -0.108 51.273 1.00 95.81 88 ALA A N 1
ATOM 687 C CA . ALA A 1 88 ? -45.138 -0.391 49.938 1.00 95.81 88 ALA A CA 1
ATOM 688 C C . ALA A 1 88 ? -44.654 0.664 48.934 1.00 95.81 88 ALA A C 1
ATOM 690 O O . ALA A 1 88 ? -44.019 0.311 47.943 1.00 95.81 88 ALA A O 1
ATOM 691 N N . THR A 1 89 ? -44.834 1.944 49.265 1.00 96.25 89 THR A N 1
ATOM 692 C CA . THR A 1 89 ? -44.357 3.075 48.451 1.00 96.25 89 THR A CA 1
ATOM 693 C C . THR A 1 89 ? -42.838 3.060 48.261 1.00 96.25 89 THR A C 1
ATOM 695 O O . THR A 1 89 ? -42.361 3.253 47.145 1.00 96.25 89 THR A O 1
ATOM 698 N N . TYR A 1 90 ? -42.060 2.753 49.307 1.00 96.56 90 TYR A N 1
ATOM 699 C CA . TYR A 1 90 ? -40.605 2.610 49.172 1.00 96.56 90 TYR A CA 1
ATOM 700 C C . TYR A 1 90 ? -40.201 1.474 48.231 1.00 96.56 90 TYR A C 1
ATOM 702 O O . TYR A 1 90 ? -39.287 1.647 47.432 1.00 96.56 90 TYR A O 1
ATOM 710 N N . ARG A 1 91 ? -40.865 0.315 48.316 1.00 96.88 91 ARG A N 1
ATOM 711 C CA . ARG A 1 91 ? -40.582 -0.826 47.430 1.00 96.88 91 ARG A CA 1
ATOM 712 C C . ARG A 1 91 ? -40.911 -0.510 45.979 1.00 96.88 91 ARG A C 1
ATOM 714 O O . ARG A 1 91 ? -40.167 -0.917 45.098 1.00 96.88 91 ARG A O 1
ATOM 721 N N . GLU A 1 92 ? -42.001 0.208 45.737 1.00 97.00 92 GLU A N 1
ATOM 722 C CA . GLU A 1 92 ? -42.390 0.630 44.392 1.00 97.00 92 GLU A CA 1
ATOM 723 C C . GLU A 1 92 ? -41.354 1.595 43.795 1.00 97.00 92 GLU A C 1
ATOM 725 O O . GLU A 1 92 ? -40.907 1.404 42.665 1.00 97.00 92 GLU A O 1
ATOM 730 N N . GLN A 1 93 ? -40.875 2.563 44.584 1.00 96.62 93 GLN A N 1
ATOM 731 C CA . GLN A 1 93 ? -39.780 3.448 44.175 1.00 96.62 93 GLN A CA 1
ATOM 732 C C . GLN A 1 93 ? -38.476 2.681 43.941 1.00 96.62 93 GLN A C 1
ATOM 734 O O . GLN A 1 93 ? -37.795 2.914 42.947 1.00 96.62 93 GLN A O 1
ATOM 739 N N . GLU A 1 94 ? -38.125 1.746 44.825 1.00 96.31 94 GLU A N 1
ATOM 740 C CA . GLU A 1 94 ? -36.928 0.917 44.674 1.00 96.31 94 GLU A CA 1
ATOM 741 C C . GLU A 1 94 ? -36.981 0.094 43.381 1.00 96.31 94 GLU A C 1
ATOM 743 O O . GLU A 1 94 ? -36.001 0.049 42.642 1.00 96.31 94 GLU A O 1
ATOM 748 N N . GLN A 1 95 ? -38.133 -0.500 43.064 1.00 97.06 95 GLN A N 1
ATOM 749 C CA . GLN A 1 95 ? -38.341 -1.228 41.812 1.00 97.06 95 GLN A CA 1
ATOM 750 C C . GLN A 1 95 ? -38.232 -0.310 40.592 1.00 97.06 95 GLN A C 1
ATOM 752 O O . GLN A 1 95 ? -37.601 -0.693 39.607 1.00 97.06 95 GLN A O 1
ATOM 757 N N . ALA A 1 96 ? -38.787 0.904 40.660 1.00 96.75 96 ALA A N 1
ATOM 758 C CA . ALA A 1 96 ? -38.668 1.889 39.587 1.00 96.75 96 ALA A CA 1
ATOM 759 C C . ALA A 1 96 ? -37.203 2.288 39.340 1.00 96.75 96 ALA A C 1
ATOM 761 O O . ALA A 1 96 ? -36.740 2.237 38.201 1.00 96.75 96 ALA A O 1
ATOM 762 N N . TYR A 1 97 ? -36.442 2.587 40.398 1.00 96.19 97 TYR A N 1
ATOM 763 C CA . TYR A 1 97 ? -35.015 2.902 40.276 1.00 96.19 97 TYR A CA 1
ATOM 764 C C . TYR A 1 97 ? -34.194 1.708 39.787 1.00 96.19 97 TYR A C 1
ATOM 766 O O . TYR A 1 97 ? -33.286 1.875 38.978 1.00 96.19 97 TYR A O 1
ATOM 774 N N . GLN A 1 98 ? -34.501 0.491 40.240 1.00 97.56 98 GLN A N 1
ATOM 775 C CA . GLN A 1 98 ? -33.829 -0.712 39.745 1.00 97.56 98 GLN A CA 1
ATOM 776 C C . GLN A 1 98 ? -34.093 -0.927 38.251 1.00 97.56 98 GLN A C 1
ATOM 778 O O . GLN A 1 98 ? -33.163 -1.272 37.523 1.00 97.56 98 GLN A O 1
ATOM 783 N N . ALA A 1 99 ? -35.321 -0.689 37.784 1.00 97.00 99 ALA A N 1
ATOM 784 C CA . ALA A 1 99 ? -35.659 -0.763 36.367 1.00 97.00 99 ALA A CA 1
ATOM 785 C C . ALA A 1 99 ? -34.916 0.306 35.545 1.00 97.00 99 ALA A C 1
ATOM 787 O O . ALA A 1 99 ? -34.373 -0.013 34.490 1.00 97.00 99 ALA A O 1
ATOM 788 N N . GLU A 1 100 ? -34.820 1.538 36.050 1.00 97.56 100 GLU A N 1
ATOM 789 C CA . GLU A 1 100 ? -34.077 2.627 35.399 1.00 97.56 100 GLU A CA 1
ATOM 790 C C . GLU A 1 100 ? -32.565 2.347 35.344 1.00 97.56 100 GLU A C 1
ATOM 792 O O . GLU A 1 100 ? -31.917 2.541 34.318 1.00 97.56 100 GLU A O 1
ATOM 797 N N . ILE A 1 101 ? -31.981 1.807 36.417 1.00 97.69 101 ILE A N 1
ATOM 798 C CA . ILE A 1 101 ? -30.574 1.384 36.415 1.00 97.69 101 ILE A CA 1
ATOM 799 C C . ILE A 1 101 ? -30.361 0.258 35.395 1.00 97.69 101 ILE A C 1
ATOM 801 O O . ILE A 1 101 ? -29.366 0.263 34.668 1.00 97.69 101 ILE A O 1
ATOM 805 N N . GLN A 1 102 ? -31.281 -0.703 35.303 1.00 97.50 102 GLN A N 1
ATOM 806 C CA . GLN A 1 102 ? -31.199 -1.777 34.311 1.00 97.50 102 GLN A CA 1
ATOM 807 C C . GLN A 1 102 ? -31.299 -1.245 32.875 1.00 97.50 102 GLN A C 1
ATOM 809 O O . GLN A 1 102 ? -30.527 -1.681 32.021 1.00 97.50 102 GLN A O 1
ATOM 814 N N . SER A 1 103 ? -32.175 -0.274 32.600 1.00 97.56 103 SER A N 1
ATOM 815 C CA . SER A 1 103 ? -32.263 0.330 31.266 1.00 97.56 103 SER A CA 1
ATOM 816 C C . SER A 1 103 ? -31.007 1.130 30.924 1.00 97.56 103 SER A C 1
ATOM 818 O O . SER A 1 103 ? -30.424 0.917 29.865 1.00 97.56 103 SER A O 1
ATOM 820 N N . LEU A 1 104 ? -30.520 1.972 31.840 1.00 97.44 104 LEU A N 1
ATOM 821 C CA . LEU A 1 104 ? -29.311 2.773 31.625 1.00 97.44 104 LEU A CA 1
ATOM 822 C C . LEU A 1 104 ? -28.060 1.904 31.457 1.00 97.44 104 LEU A C 1
ATOM 824 O O . LEU A 1 104 ? -27.200 2.203 30.631 1.00 97.44 104 LEU A O 1
ATOM 828 N N . THR A 1 105 ? -27.944 0.807 32.209 1.00 98.06 105 THR A N 1
ATOM 829 C CA . THR A 1 105 ? -26.822 -0.135 32.052 1.00 98.06 105 THR A CA 1
ATOM 830 C C . THR A 1 105 ? -26.892 -0.888 30.727 1.00 98.06 105 THR A C 1
ATOM 832 O O . THR A 1 105 ? -25.856 -1.061 30.080 1.00 98.06 105 THR A O 1
ATOM 835 N N . ALA A 1 106 ? -28.090 -1.274 30.275 1.00 97.44 106 ALA A N 1
ATOM 836 C CA . ALA A 1 106 ? -28.282 -1.860 28.953 1.00 97.44 106 ALA A CA 1
ATOM 837 C C . ALA A 1 106 ? -27.907 -0.867 27.838 1.00 97.44 106 ALA A C 1
ATOM 839 O O . ALA A 1 106 ? -27.125 -1.216 26.952 1.00 97.44 106 ALA A O 1
ATOM 840 N N . GLU A 1 107 ? -28.372 0.382 27.918 1.00 97.38 107 GLU A N 1
ATOM 841 C CA . GLU A 1 107 ? -28.027 1.448 26.968 1.00 97.38 107 GLU A CA 1
ATOM 842 C C . GLU A 1 107 ? -26.521 1.725 26.930 1.00 97.38 107 GLU A C 1
ATOM 844 O O . GLU A 1 107 ? -25.928 1.786 25.851 1.00 97.38 107 GLU A O 1
ATOM 849 N N . LEU A 1 108 ? -25.875 1.821 28.095 1.00 97.88 108 LEU A N 1
ATOM 850 C CA . LEU A 1 108 ? -24.431 2.017 28.199 1.00 97.88 108 LEU A CA 1
ATOM 851 C C . LEU A 1 108 ? -23.664 0.850 27.563 1.00 97.88 108 LEU A C 1
ATOM 853 O O . LEU A 1 108 ? -22.703 1.077 26.828 1.00 97.88 108 LEU A O 1
ATOM 857 N N . SER A 1 109 ? -24.099 -0.391 27.797 1.00 97.31 109 SER A N 1
ATOM 858 C CA . SER A 1 109 ? -23.470 -1.571 27.194 1.00 97.31 109 SER A CA 1
ATOM 859 C C . SER A 1 109 ? -23.616 -1.592 25.667 1.00 97.31 109 SER A C 1
ATOM 861 O O . SER A 1 109 ? -22.649 -1.882 24.964 1.00 97.31 109 SER A O 1
ATOM 863 N N . ALA A 1 110 ? -24.779 -1.191 25.142 1.00 97.62 110 ALA A N 1
ATOM 864 C CA . ALA A 1 110 ? -25.018 -1.088 23.706 1.00 97.62 110 ALA A CA 1
ATOM 865 C C . ALA A 1 110 ? -24.161 0.019 23.068 1.00 97.62 110 ALA A C 1
ATOM 867 O O . ALA A 1 110 ? -23.567 -0.183 22.009 1.00 97.62 110 ALA A O 1
ATOM 868 N N . GLN A 1 111 ? -24.027 1.172 23.731 1.00 97.06 111 GLN A N 1
ATOM 869 C CA . GLN A 1 111 ? -23.141 2.245 23.273 1.00 97.06 111 GLN A CA 1
ATOM 870 C C . GLN A 1 111 ? -21.667 1.825 23.299 1.00 97.06 111 GLN A C 1
ATOM 872 O O . GLN A 1 111 ? -20.930 2.135 22.366 1.00 97.06 111 GLN A O 1
ATOM 877 N N . GLN A 1 112 ? -21.228 1.092 24.326 1.00 97.81 112 GLN A N 1
ATOM 878 C CA . GLN A 1 112 ? -19.861 0.570 24.403 1.00 97.81 112 GLN A CA 1
ATOM 879 C C . GLN A 1 112 ? -19.556 -0.416 23.273 1.00 97.81 112 GLN A C 1
ATOM 881 O O . GLN A 1 112 ? -18.481 -0.337 22.678 1.00 97.81 112 GLN A O 1
ATOM 886 N N . GLN A 1 113 ? -20.500 -1.301 22.941 1.00 97.75 113 GLN A N 1
ATOM 887 C CA . GLN A 1 113 ? -20.375 -2.200 21.792 1.00 97.75 113 GLN A CA 1
ATOM 888 C C . GLN A 1 113 ? -20.259 -1.413 20.486 1.00 97.75 113 GLN A C 1
ATOM 890 O O . GLN A 1 113 ? -19.319 -1.625 19.729 1.00 97.75 113 GLN A O 1
ATOM 895 N N . LEU A 1 114 ? -21.128 -0.422 20.275 1.00 98.12 114 LEU A N 1
ATOM 896 C CA . LEU A 1 114 ? -21.094 0.408 19.072 1.00 98.12 114 LEU A CA 1
ATOM 897 C C . LEU A 1 114 ? -19.771 1.179 18.938 1.00 98.12 114 LEU A C 1
ATOM 899 O O . LEU A 1 114 ? -19.202 1.246 17.850 1.00 98.12 114 LEU A O 1
ATOM 903 N N . VAL A 1 115 ? -19.240 1.732 20.033 1.00 98.06 115 VAL A N 1
ATOM 904 C CA . VAL A 1 115 ? -17.925 2.396 20.033 1.00 98.06 115 VAL A CA 1
ATOM 905 C C . VAL A 1 115 ? -16.804 1.401 19.730 1.00 98.06 115 VAL A C 1
ATOM 907 O O . VAL A 1 115 ? -15.894 1.736 18.971 1.00 98.06 115 VAL A O 1
ATOM 910 N N . SER A 1 116 ? -16.869 0.185 20.277 1.00 98.00 116 SER A N 1
ATOM 911 C CA . SER A 1 116 ? -15.911 -0.884 19.979 1.00 98.00 116 SER A CA 1
ATOM 912 C C . SER A 1 116 ? -15.931 -1.243 18.490 1.00 98.00 116 SER A C 1
ATOM 914 O O . SER A 1 116 ? -14.882 -1.214 17.846 1.00 98.00 116 SER A O 1
ATOM 916 N N . ASP A 1 117 ? -17.109 -1.470 17.915 1.00 98.06 117 ASP A N 1
ATOM 917 C CA . ASP A 1 117 ? -17.279 -1.815 16.500 1.00 98.06 117 ASP A CA 1
ATOM 918 C C . ASP A 1 117 ? -16.805 -0.678 15.579 1.00 98.06 117 ASP A C 1
ATOM 920 O O . ASP A 1 117 ? -16.075 -0.899 14.607 1.00 98.06 117 ASP A O 1
ATOM 924 N N . LEU A 1 118 ? -17.141 0.573 15.913 1.00 98.06 118 LEU A N 1
ATOM 925 C CA . LEU A 1 118 ? -16.636 1.744 15.193 1.00 98.06 118 LEU A CA 1
ATOM 926 C C . LEU A 1 118 ? -15.112 1.875 15.305 1.00 98.06 118 LEU A C 1
ATOM 928 O O . LEU A 1 118 ? -14.446 2.237 14.338 1.00 98.06 118 LEU A O 1
ATOM 932 N N . SER A 1 119 ? -14.531 1.568 16.464 1.00 98.12 119 SER A N 1
ATOM 933 C CA . SER A 1 119 ? -13.078 1.611 16.639 1.00 98.12 119 SER A CA 1
ATOM 934 C C . SER A 1 119 ? -12.372 0.540 15.804 1.00 98.12 119 SER A C 1
ATOM 936 O O . SER A 1 119 ? -11.346 0.824 15.180 1.00 98.12 119 SER A O 1
ATOM 938 N N . GLN A 1 120 ? -12.957 -0.658 15.720 1.00 98.06 120 GLN A N 1
ATOM 939 C CA . GLN A 1 120 ? -12.437 -1.751 14.916 1.00 98.06 120 GLN A CA 1
ATOM 940 C C . GLN A 1 120 ? -12.521 -1.416 13.424 1.00 98.06 120 GLN A C 1
ATOM 942 O O . GLN A 1 120 ? -11.498 -1.451 12.740 1.00 98.06 120 GLN A O 1
ATOM 947 N N . THR A 1 121 ? -13.684 -0.981 12.937 1.00 97.94 121 THR A N 1
ATOM 948 C CA . THR A 1 121 ? -13.859 -0.570 11.532 1.00 97.94 121 THR A CA 1
ATOM 949 C C . THR A 1 121 ? -12.935 0.588 11.145 1.00 97.94 121 THR A C 1
ATOM 951 O O . THR A 1 121 ? -12.341 0.568 10.068 1.00 97.94 121 THR A O 1
ATOM 954 N N . LEU A 1 122 ? -12.720 1.568 12.033 1.00 98.31 122 LEU A N 1
ATOM 955 C CA . LEU A 1 122 ? -11.735 2.631 11.809 1.00 98.31 122 LEU A CA 1
ATOM 956 C C . LEU A 1 122 ? -10.302 2.095 11.738 1.00 98.31 122 LEU A C 1
ATOM 958 O O . LEU A 1 122 ? -9.515 2.576 10.920 1.00 98.31 122 LEU A O 1
ATOM 962 N N . SER A 1 123 ? -9.938 1.124 12.579 1.00 98.06 123 SER A N 1
ATOM 963 C CA . SER A 1 123 ? -8.610 0.502 12.530 1.00 98.06 123 SER A CA 1
ATOM 964 C C . SER A 1 123 ? -8.388 -0.269 11.225 1.00 98.06 123 SER A C 1
ATOM 966 O O . SER A 1 123 ? -7.347 -0.108 10.588 1.00 98.06 123 SER A O 1
ATOM 968 N N . GLU A 1 124 ? -9.391 -1.018 10.768 1.00 98.06 124 GLU A N 1
ATOM 969 C CA . GLU A 1 124 ? -9.360 -1.769 9.513 1.00 98.06 124 GLU A CA 1
ATOM 970 C C . GLU A 1 124 ? -9.264 -0.821 8.311 1.00 98.06 124 GLU A C 1
ATOM 972 O O . GLU A 1 124 ? -8.414 -1.008 7.439 1.00 98.06 124 GLU A O 1
ATOM 977 N N . ALA A 1 125 ? -10.050 0.260 8.308 1.00 97.62 125 ALA A N 1
ATOM 978 C CA . ALA A 1 125 ? -9.996 1.291 7.276 1.00 97.62 125 ALA A CA 1
ATOM 979 C C . ALA A 1 125 ? -8.627 1.993 7.224 1.00 97.62 125 ALA A C 1
ATOM 981 O O . ALA A 1 125 ? -8.092 2.226 6.141 1.00 97.62 125 ALA A O 1
ATOM 982 N N . ARG A 1 126 ? -8.018 2.290 8.382 1.00 98.31 126 ARG A N 1
ATOM 983 C CA . ARG A 1 126 ? -6.654 2.847 8.453 1.00 98.31 126 ARG A CA 1
ATOM 984 C C . ARG A 1 126 ? -5.615 1.872 7.908 1.00 98.31 126 ARG A C 1
ATOM 986 O O . ARG A 1 126 ? -4.730 2.288 7.166 1.00 98.31 126 ARG A O 1
ATOM 993 N N . HIS A 1 127 ? -5.724 0.587 8.239 1.00 98.06 127 HIS A N 1
ATOM 994 C CA . HIS A 1 127 ? -4.833 -0.433 7.689 1.00 98.06 127 HIS A CA 1
ATOM 995 C C . HIS A 1 127 ? -4.980 -0.567 6.171 1.00 98.06 127 HIS A C 1
ATOM 997 O O . HIS A 1 127 ? -3.966 -0.617 5.474 1.00 98.06 127 HIS A O 1
ATOM 1003 N N . ALA A 1 128 ? -6.208 -0.562 5.650 1.00 97.94 128 ALA A N 1
ATOM 1004 C CA . ALA A 1 128 ? -6.460 -0.577 4.212 1.00 97.94 128 ALA A CA 1
ATOM 1005 C C . ALA A 1 128 ? -5.870 0.664 3.520 1.00 97.94 128 ALA A C 1
ATOM 1007 O O . ALA A 1 128 ? -5.207 0.534 2.492 1.00 97.94 128 ALA A O 1
ATOM 1008 N N . LEU A 1 129 ? -6.030 1.856 4.109 1.00 98.38 129 LEU A N 1
ATOM 1009 C CA . LEU A 1 129 ? -5.450 3.094 3.579 1.00 98.38 129 LEU A CA 1
ATOM 1010 C C . LEU A 1 129 ? -3.919 3.009 3.487 1.00 98.38 129 LEU A C 1
ATOM 1012 O O . LEU A 1 129 ? -3.363 3.274 2.426 1.00 98.38 129 LEU A O 1
ATOM 1016 N N . LEU A 1 130 ? -3.247 2.555 4.550 1.00 98.31 130 LEU A N 1
ATOM 1017 C CA . LEU A 1 130 ? -1.790 2.377 4.559 1.00 98.31 130 LEU A CA 1
ATOM 1018 C C . LEU A 1 130 ? -1.317 1.371 3.498 1.00 98.31 130 LEU A C 1
ATOM 1020 O O . LEU A 1 130 ? -0.278 1.568 2.867 1.00 98.31 130 LEU A O 1
ATOM 1024 N N . GLN A 1 131 ? -2.075 0.293 3.271 1.00 98.19 131 GLN A N 1
ATOM 1025 C CA . GLN A 1 131 ? -1.773 -0.669 2.207 1.00 98.19 131 GLN A CA 1
ATOM 1026 C C . GLN A 1 131 ? -1.918 -0.042 0.816 1.00 98.19 131 GLN A C 1
ATOM 1028 O O . GLN A 1 131 ? -1.070 -0.274 -0.049 1.00 98.19 131 GLN A O 1
ATOM 1033 N N . HIS A 1 132 ? -2.956 0.769 0.601 1.00 97.44 132 HIS A N 1
ATOM 1034 C CA . HIS A 1 132 ? -3.150 1.493 -0.652 1.00 97.44 132 HIS A CA 1
ATOM 1035 C C . HIS A 1 132 ? -2.053 2.533 -0.895 1.00 97.44 132 HIS A C 1
ATOM 1037 O O . HIS A 1 132 ? -1.528 2.593 -2.005 1.00 97.44 132 HIS A O 1
ATOM 1043 N N . GLU A 1 133 ? -1.652 3.295 0.122 1.00 98.25 133 GLU A N 1
ATOM 1044 C CA . GLU A 1 133 ? -0.546 4.255 0.029 1.00 98.25 133 GLU A CA 1
ATOM 1045 C C . GLU A 1 133 ? 0.776 3.554 -0.313 1.00 98.25 133 GLU A C 1
ATOM 1047 O O . GLU A 1 133 ? 1.481 3.973 -1.232 1.00 98.25 133 GLU A O 1
ATOM 1052 N N . ALA A 1 134 ? 1.082 2.429 0.341 1.00 98.06 134 ALA A N 1
ATOM 1053 C CA . ALA A 1 134 ? 2.268 1.633 0.026 1.00 98.06 134 ALA A CA 1
ATOM 1054 C C . ALA A 1 134 ? 2.227 1.063 -1.405 1.00 98.06 134 ALA A C 1
ATOM 1056 O O . ALA A 1 134 ? 3.246 1.030 -2.098 1.00 98.06 134 ALA A O 1
ATOM 1057 N N . ALA A 1 135 ? 1.056 0.624 -1.878 1.00 97.88 135 ALA A N 1
ATOM 1058 C CA . ALA A 1 135 ? 0.883 0.161 -3.253 1.00 97.88 135 ALA A CA 1
ATOM 1059 C C . ALA A 1 135 ? 1.057 1.302 -4.272 1.00 97.88 135 ALA A C 1
ATOM 1061 O O . ALA A 1 135 ? 1.705 1.104 -5.301 1.00 97.88 135 ALA A O 1
ATOM 1062 N N . GLN A 1 136 ? 0.539 2.498 -3.975 1.00 98.00 136 GLN A N 1
ATOM 1063 C CA . GLN A 1 136 ? 0.722 3.687 -4.809 1.00 98.00 136 GLN A CA 1
ATOM 1064 C C . GLN A 1 136 ? 2.191 4.106 -4.894 1.00 98.00 136 GLN A C 1
ATOM 1066 O O . GLN A 1 136 ? 2.670 4.391 -5.990 1.00 98.00 136 GLN A O 1
ATOM 1071 N N . GLN A 1 137 ? 2.922 4.089 -3.775 1.00 98.00 137 GLN A N 1
ATOM 1072 C CA . GLN A 1 137 ? 4.358 4.385 -3.758 1.00 98.00 137 GLN A CA 1
ATOM 1073 C C . GLN A 1 137 ? 5.141 3.404 -4.636 1.00 98.00 137 GLN A C 1
ATOM 1075 O O . GLN A 1 137 ? 5.904 3.835 -5.497 1.00 98.00 137 GLN A O 1
ATOM 1080 N N . ARG A 1 138 ? 4.878 2.096 -4.516 1.00 98.19 138 ARG A N 1
ATOM 1081 C CA . ARG A 1 138 ? 5.510 1.077 -5.375 1.00 98.19 138 ARG A CA 1
ATOM 1082 C C . ARG A 1 138 ? 5.202 1.286 -6.855 1.00 98.19 138 ARG A C 1
ATOM 1084 O O . ARG A 1 138 ? 6.089 1.137 -7.690 1.00 98.19 138 ARG A O 1
ATOM 1091 N N . LEU A 1 139 ? 3.958 1.625 -7.195 1.00 98.12 139 LEU A N 1
ATOM 1092 C CA . LEU A 1 139 ? 3.579 1.892 -8.583 1.00 98.12 139 LEU A CA 1
ATOM 1093 C C . LEU A 1 139 ? 4.285 3.145 -9.122 1.00 98.12 139 LEU A C 1
ATOM 1095 O O . LEU A 1 139 ? 4.736 3.157 -10.264 1.00 98.12 139 LEU A O 1
ATOM 1099 N N . HIS A 1 140 ? 4.421 4.181 -8.294 1.00 98.38 140 HIS A N 1
ATOM 1100 C CA . HIS A 1 140 ? 5.154 5.393 -8.646 1.00 98.38 140 HIS A CA 1
ATOM 1101 C C . HIS A 1 140 ? 6.652 5.117 -8.859 1.00 98.38 140 HIS A C 1
ATOM 1103 O O . HIS A 1 140 ? 7.236 5.574 -9.842 1.00 98.38 140 HIS A O 1
ATOM 1109 N N . GLU A 1 141 ? 7.271 4.308 -8.000 1.00 98.19 141 GLU A N 1
ATOM 1110 C CA . GLU A 1 141 ? 8.656 3.850 -8.168 1.00 98.19 141 GLU A CA 1
ATOM 1111 C C . GLU A 1 141 ? 8.836 3.041 -9.462 1.00 98.19 141 GLU A C 1
ATOM 1113 O O . GLU A 1 141 ? 9.775 3.274 -10.218 1.00 98.19 141 GLU A O 1
ATOM 1118 N N . GLN A 1 142 ? 7.910 2.133 -9.778 1.00 98.12 142 GLN A N 1
ATOM 1119 C CA . GLN A 1 142 ? 7.950 1.373 -11.032 1.00 98.12 142 GLN A CA 1
ATOM 1120 C C . GLN A 1 142 ? 7.798 2.273 -12.262 1.00 98.12 142 GLN A C 1
ATOM 1122 O O . GLN A 1 142 ? 8.503 2.085 -13.255 1.00 98.12 142 GLN A O 1
ATOM 1127 N N . LEU A 1 143 ? 6.901 3.260 -12.204 1.00 98.38 143 LEU A N 1
ATOM 1128 C CA . LEU A 1 143 ? 6.685 4.201 -13.297 1.00 98.38 143 LEU A CA 1
ATOM 1129 C C . LEU A 1 143 ? 7.923 5.073 -13.527 1.00 98.38 143 LEU A C 1
ATOM 1131 O O . LEU A 1 143 ? 8.388 5.180 -14.657 1.00 98.38 143 LEU A O 1
ATOM 1135 N N . THR A 1 144 ? 8.516 5.614 -12.463 1.00 98.31 144 THR A N 1
ATOM 1136 C CA . THR A 1 144 ? 9.747 6.415 -12.562 1.00 98.31 144 THR A CA 1
ATOM 1137 C C . THR A 1 144 ? 10.930 5.591 -13.080 1.00 98.31 144 THR A C 1
ATOM 1139 O O . THR A 1 144 ? 11.662 6.059 -13.952 1.00 98.31 144 THR A O 1
ATOM 1142 N N . GLN A 1 145 ? 11.090 4.336 -12.646 1.00 98.25 145 GLN A N 1
ATOM 1143 C CA . GLN A 1 145 ? 12.094 3.418 -13.205 1.00 98.25 145 GLN A CA 1
ATOM 1144 C C . GLN A 1 145 ? 11.834 3.111 -14.689 1.00 98.25 145 GLN A C 1
ATOM 1146 O O . GLN A 1 145 ? 12.762 3.094 -15.504 1.00 98.25 145 GLN A O 1
ATOM 1151 N N . SER A 1 146 ? 10.575 2.897 -15.076 1.00 97.50 146 SER A N 1
ATOM 1152 C CA . SER A 1 146 ? 10.196 2.684 -16.476 1.00 97.50 146 SER A CA 1
ATOM 1153 C C . SER A 1 146 ? 10.481 3.920 -17.338 1.00 97.50 146 SER A C 1
ATOM 1155 O O . SER A 1 146 ? 10.996 3.805 -18.449 1.00 97.50 146 SER A O 1
ATOM 1157 N N . GLU A 1 147 ? 10.232 5.120 -16.821 1.00 98.25 147 GLU A N 1
ATOM 1158 C CA . GLU A 1 147 ? 10.553 6.366 -17.514 1.00 98.25 147 GLU A CA 1
ATOM 1159 C C . GLU A 1 147 ? 12.060 6.568 -17.670 1.00 98.25 147 GLU A C 1
ATOM 1161 O O . GLU A 1 147 ? 12.512 6.923 -18.760 1.00 98.25 147 GLU A O 1
ATOM 1166 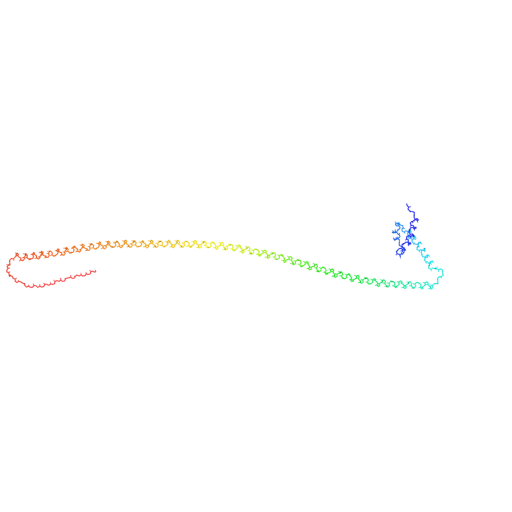N N . GLN A 1 148 ? 12.846 6.289 -16.627 1.00 98.06 148 GLN A N 1
ATOM 1167 C CA . GLN A 1 148 ? 14.308 6.362 -16.677 1.00 98.06 148 GLN A CA 1
ATOM 1168 C C . GLN A 1 148 ? 14.890 5.368 -17.686 1.00 98.06 148 GLN A C 1
ATOM 1170 O O . GLN A 1 148 ? 15.718 5.740 -18.517 1.00 98.06 148 GLN A O 1
ATOM 1175 N N . THR A 1 149 ? 14.425 4.116 -17.670 1.00 98.12 149 THR A N 1
ATOM 1176 C CA . THR A 1 149 ? 14.856 3.103 -18.648 1.00 98.12 149 THR A CA 1
ATOM 1177 C C . THR A 1 149 ? 14.456 3.490 -20.068 1.00 98.12 149 THR A C 1
ATOM 1179 O O . THR A 1 149 ? 15.275 3.385 -20.981 1.00 98.12 149 THR A O 1
ATOM 1182 N N . ARG A 1 150 ? 13.245 4.026 -20.271 1.00 98.19 150 ARG A N 1
ATOM 1183 C CA . ARG A 1 150 ? 12.808 4.554 -21.570 1.00 98.19 150 ARG A CA 1
ATOM 1184 C C . ARG A 1 150 ? 13.706 5.696 -22.049 1.00 98.19 150 ARG A C 1
ATOM 1186 O O . ARG A 1 150 ? 14.078 5.709 -23.219 1.00 98.19 150 ARG A O 1
ATOM 1193 N N . GLN A 1 151 ? 14.064 6.638 -21.177 1.00 98.06 151 GLN A N 1
ATOM 1194 C CA . GLN A 1 151 ? 14.965 7.744 -21.516 1.00 98.06 151 GLN A CA 1
ATOM 1195 C C . GLN A 1 151 ? 16.372 7.245 -21.872 1.00 98.06 151 GLN A C 1
ATOM 1197 O O . GLN A 1 151 ? 16.917 7.665 -22.891 1.00 98.06 151 GLN A O 1
ATOM 1202 N N . ALA A 1 152 ? 16.929 6.309 -21.099 1.00 98.12 152 ALA A N 1
ATOM 1203 C CA . ALA A 1 152 ? 18.234 5.712 -21.382 1.00 98.12 152 ALA A CA 1
ATOM 1204 C C . ALA A 1 152 ? 18.245 4.965 -22.727 1.00 98.12 152 ALA A C 1
ATOM 1206 O O . ALA A 1 152 ? 19.160 5.132 -23.530 1.00 98.12 152 ALA A O 1
ATOM 1207 N N . LEU A 1 153 ? 17.190 4.196 -23.024 1.00 97.75 153 LEU A N 1
ATOM 1208 C CA . LEU A 1 153 ? 17.040 3.527 -24.318 1.00 97.75 153 LEU A CA 1
ATOM 1209 C C . LEU A 1 153 ? 16.924 4.529 -25.472 1.00 97.75 153 LEU A C 1
ATOM 1211 O O . LEU A 1 153 ? 17.529 4.320 -26.519 1.00 97.75 153 LEU A O 1
ATOM 1215 N N . GLN A 1 154 ? 16.191 5.631 -25.291 1.00 98.06 154 GLN A N 1
ATOM 1216 C CA . GLN A 1 154 ? 16.099 6.689 -26.302 1.00 98.06 154 GLN A CA 1
ATOM 1217 C C . GLN A 1 154 ? 17.450 7.358 -26.571 1.00 98.06 154 GLN A C 1
ATOM 1219 O O . GLN A 1 154 ? 17.773 7.615 -27.729 1.00 98.06 154 GLN A O 1
ATOM 1224 N N . GLN A 1 155 ? 18.247 7.601 -25.530 1.00 97.81 155 GLN A N 1
ATOM 1225 C CA . GLN A 1 155 ? 19.604 8.132 -25.675 1.00 97.81 155 GLN A CA 1
ATOM 1226 C C . GLN A 1 155 ? 20.503 7.152 -26.434 1.00 97.81 155 GLN A C 1
ATOM 1228 O O . GLN A 1 155 ? 21.131 7.544 -27.413 1.00 97.81 155 GLN A O 1
ATOM 1233 N N . HIS A 1 156 ? 20.486 5.868 -26.070 1.00 97.62 156 HIS A N 1
ATOM 1234 C CA . HIS A 1 156 ? 21.255 4.845 -26.780 1.00 97.62 156 HIS A CA 1
ATOM 1235 C C . HIS A 1 156 ? 20.839 4.670 -28.244 1.00 97.62 156 HIS A C 1
ATOM 1237 O O . HIS A 1 156 ? 21.699 4.461 -29.099 1.00 97.62 156 HIS A O 1
ATOM 1243 N N . LEU A 1 157 ? 19.544 4.764 -28.560 1.00 97.75 157 LEU A N 1
ATOM 1244 C CA . LEU A 1 157 ? 19.080 4.744 -29.950 1.00 97.75 157 LEU A CA 1
ATOM 1245 C C . LEU A 1 157 ? 19.603 5.958 -30.724 1.00 97.75 157 LEU A C 1
ATOM 1247 O O . LEU A 1 157 ? 20.142 5.786 -31.812 1.00 97.75 157 LEU A O 1
ATOM 1251 N N . ALA A 1 158 ? 19.542 7.157 -30.139 1.00 97.75 158 ALA A N 1
ATOM 1252 C CA . ALA A 1 158 ? 20.084 8.360 -30.767 1.00 97.75 158 ALA A CA 1
ATOM 1253 C C . ALA A 1 158 ? 21.608 8.269 -30.994 1.00 97.75 158 ALA A C 1
ATOM 1255 O O . ALA A 1 158 ? 22.101 8.669 -32.048 1.00 97.75 158 ALA A O 1
ATOM 1256 N N . GLU A 1 159 ? 22.361 7.710 -30.043 1.00 97.81 159 GLU A N 1
ATOM 1257 C CA . GLU A 1 159 ? 23.799 7.442 -30.197 1.00 97.81 159 GLU A CA 1
ATOM 1258 C C . GLU A 1 159 ? 24.073 6.477 -31.357 1.00 97.81 159 GLU A C 1
ATOM 1260 O O . GLU A 1 159 ? 24.926 6.748 -32.208 1.00 97.81 159 GLU A O 1
ATOM 1265 N N . ARG A 1 160 ? 23.315 5.376 -31.431 1.00 96.62 160 ARG A N 1
ATOM 1266 C CA . ARG A 1 160 ? 23.414 4.396 -32.520 1.00 96.62 160 ARG A CA 1
ATOM 1267 C C . ARG A 1 160 ? 23.057 5.004 -33.873 1.00 96.62 160 ARG A C 1
ATOM 1269 O O . ARG A 1 160 ? 23.763 4.734 -34.839 1.00 96.62 160 ARG A O 1
ATOM 1276 N N . ASP A 1 161 ? 22.038 5.853 -33.952 1.00 97.94 161 ASP A N 1
ATOM 1277 C CA . ASP A 1 161 ? 21.664 6.542 -35.192 1.00 97.94 161 ASP A CA 1
ATOM 1278 C C . ASP A 1 161 ? 22.783 7.472 -35.683 1.00 97.94 161 ASP A C 1
ATOM 1280 O O . ASP A 1 161 ? 23.093 7.506 -36.877 1.00 97.94 161 ASP A O 1
ATOM 1284 N N . VAL A 1 162 ? 23.454 8.182 -34.768 1.00 98.06 162 VAL A N 1
ATOM 1285 C CA . VAL A 1 162 ? 24.621 9.015 -35.101 1.00 98.06 162 VAL A CA 1
ATOM 1286 C C . VAL A 1 162 ? 25.793 8.160 -35.592 1.00 98.06 162 VAL A C 1
ATOM 1288 O O . VAL A 1 162 ? 26.453 8.522 -36.570 1.00 98.06 162 VAL A O 1
ATOM 1291 N N . GLU A 1 163 ? 26.068 7.024 -34.953 1.00 97.50 163 GLU A N 1
ATOM 1292 C CA . GLU A 1 163 ? 27.111 6.089 -35.395 1.00 97.50 163 GLU A CA 1
ATOM 1293 C C . GLU A 1 163 ? 26.794 5.463 -36.762 1.00 97.50 163 GLU A C 1
ATOM 1295 O O . GLU A 1 163 ? 27.669 5.396 -37.631 1.00 97.50 163 GLU A O 1
ATOM 1300 N N . LEU A 1 164 ? 25.542 5.067 -36.998 1.00 97.62 164 LEU A N 1
ATOM 1301 C CA . LEU A 1 164 ? 25.075 4.564 -38.291 1.00 97.62 164 LEU A CA 1
ATOM 1302 C C . LEU A 1 164 ? 25.191 5.635 -39.379 1.00 97.62 164 LEU A C 1
ATOM 1304 O O . LEU A 1 164 ? 25.662 5.353 -40.478 1.00 97.62 164 LEU A O 1
ATOM 1308 N N . ALA A 1 165 ? 24.835 6.885 -39.082 1.00 97.69 165 ALA A N 1
ATOM 1309 C CA . ALA A 1 165 ? 25.016 7.988 -40.020 1.00 97.69 165 ALA A CA 1
ATOM 1310 C C . ALA A 1 165 ? 26.500 8.200 -40.370 1.00 97.69 165 ALA A C 1
ATOM 1312 O O . ALA A 1 165 ? 26.837 8.356 -41.544 1.00 97.69 165 ALA A O 1
ATOM 1313 N N . ARG A 1 166 ? 27.399 8.149 -39.377 1.00 97.94 166 ARG A N 1
ATOM 1314 C CA . ARG A 1 166 ? 28.853 8.276 -39.592 1.00 97.94 166 ARG A CA 1
ATOM 1315 C C . ARG A 1 166 ? 29.418 7.137 -40.437 1.00 97.94 166 ARG A C 1
ATOM 1317 O O . ARG A 1 166 ? 30.164 7.396 -41.377 1.00 97.94 166 ARG A O 1
ATOM 1324 N N . THR A 1 167 ? 29.064 5.894 -40.125 1.00 97.00 167 THR A N 1
ATOM 1325 C CA . THR A 1 167 ? 29.530 4.717 -40.879 1.00 97.00 167 THR A CA 1
ATOM 1326 C C . THR A 1 167 ? 28.994 4.719 -42.310 1.00 97.00 167 THR A C 1
ATOM 1328 O O . THR A 1 167 ? 29.757 4.486 -43.244 1.00 97.00 167 THR A O 1
ATOM 1331 N N . ASN A 1 168 ? 27.729 5.097 -42.517 1.00 97.94 168 ASN A N 1
ATOM 1332 C CA . ASN A 1 168 ? 27.164 5.275 -43.856 1.00 97.94 168 ASN A CA 1
ATOM 1333 C C . ASN A 1 168 ? 27.895 6.361 -44.657 1.00 97.94 168 ASN A C 1
ATOM 1335 O O . ASN A 1 168 ? 28.185 6.159 -45.835 1.00 97.94 168 ASN A O 1
ATOM 1339 N N . GLN A 1 169 ? 28.238 7.494 -44.034 1.00 97.62 169 GLN A N 1
ATOM 1340 C CA . GLN A 1 169 ? 29.028 8.545 -44.686 1.00 97.62 169 GLN A CA 1
ATOM 1341 C C . GLN A 1 169 ? 30.433 8.061 -45.068 1.00 97.62 169 GLN A C 1
ATOM 1343 O O . GLN A 1 169 ? 30.904 8.357 -46.166 1.00 97.62 169 GLN A O 1
ATOM 1348 N N . GLN A 1 170 ? 31.098 7.300 -44.193 1.00 97.38 170 GLN A N 1
ATOM 1349 C CA . GLN A 1 170 ? 32.407 6.706 -44.484 1.00 97.38 170 GLN A CA 1
ATOM 1350 C C . GLN A 1 170 ? 32.326 5.729 -45.658 1.00 97.38 170 GLN A C 1
ATOM 1352 O O . GLN A 1 170 ? 33.103 5.854 -46.602 1.00 97.38 170 GLN A O 1
ATOM 1357 N N . LEU A 1 171 ? 31.336 4.832 -45.652 1.00 97.25 171 LEU A N 1
ATOM 1358 C CA . LEU A 1 171 ? 31.120 3.870 -46.730 1.00 97.25 171 LEU A CA 1
ATOM 1359 C C . LEU A 1 171 ? 30.842 4.571 -48.067 1.00 97.25 171 LEU A C 1
ATOM 1361 O O . LEU A 1 171 ? 31.402 4.193 -49.093 1.00 97.25 171 LEU A O 1
ATOM 1365 N N . GLN A 1 172 ? 30.019 5.623 -48.069 1.00 97.38 172 GLN A N 1
ATOM 1366 C CA . GLN A 1 172 ? 29.766 6.425 -49.270 1.00 97.38 172 GLN A CA 1
ATOM 1367 C C . GLN A 1 172 ? 31.040 7.110 -49.778 1.00 97.38 172 GLN A C 1
ATOM 1369 O O . GLN A 1 172 ? 31.297 7.110 -50.983 1.00 97.38 172 GLN A O 1
ATOM 1374 N N . ALA A 1 173 ? 31.861 7.663 -48.882 1.00 97.25 173 ALA A N 1
ATOM 1375 C CA . ALA A 1 173 ? 33.129 8.282 -49.255 1.00 97.25 173 ALA A CA 1
ATOM 1376 C C . ALA A 1 173 ? 34.120 7.257 -49.835 1.00 97.25 173 ALA A C 1
ATOM 1378 O O . ALA A 1 173 ? 34.790 7.543 -50.828 1.00 97.25 173 ALA A O 1
ATOM 1379 N N . GLU A 1 174 ? 34.202 6.056 -49.261 1.00 96.69 174 GLU A N 1
ATOM 1380 C CA . GLU A 1 174 ? 35.016 4.956 -49.787 1.00 96.69 174 GLU A CA 1
ATOM 1381 C C . GLU A 1 174 ? 34.526 4.496 -51.160 1.00 96.69 174 GLU A C 1
ATOM 1383 O O . GLU A 1 174 ? 35.326 4.397 -52.090 1.00 96.69 174 GLU A O 1
ATOM 1388 N N . GLN A 1 175 ? 33.216 4.303 -51.334 1.00 96.81 175 GLN A N 1
ATOM 1389 C CA . GLN A 1 175 ? 32.623 3.963 -52.630 1.00 96.81 175 GLN A CA 1
ATOM 1390 C C . GLN A 1 175 ? 32.936 5.020 -53.694 1.00 96.81 175 GLN A C 1
ATOM 1392 O O . GLN A 1 175 ? 33.308 4.672 -54.815 1.00 96.81 175 GLN A O 1
ATOM 1397 N N . GLN A 1 176 ? 32.850 6.308 -53.351 1.00 96.75 176 GLN A N 1
ATOM 1398 C CA . GLN A 1 176 ? 33.221 7.395 -54.260 1.00 96.75 176 GLN A CA 1
ATOM 1399 C C . GLN A 1 176 ? 34.708 7.358 -54.622 1.00 96.75 176 GLN A C 1
ATOM 1401 O O . GLN A 1 176 ? 35.044 7.516 -55.795 1.00 96.75 176 GLN A O 1
ATOM 1406 N N . ARG A 1 177 ? 35.603 7.111 -53.655 1.00 96.62 177 ARG A N 1
ATOM 1407 C CA . ARG A 1 177 ? 37.046 6.968 -53.918 1.00 96.62 177 ARG A CA 1
ATOM 1408 C C . ARG A 1 177 ? 37.336 5.783 -54.829 1.00 96.62 177 ARG A C 1
ATOM 1410 O O . ARG A 1 177 ? 38.060 5.952 -55.804 1.00 96.62 177 ARG A O 1
ATOM 1417 N N . HIS A 1 178 ? 36.748 4.621 -54.556 1.00 95.31 178 HIS A N 1
ATOM 1418 C CA . HIS A 1 178 ? 36.887 3.443 -55.411 1.00 95.31 178 HIS A CA 1
ATOM 1419 C C . HIS A 1 178 ? 36.369 3.715 -56.822 1.00 95.31 178 HIS A C 1
ATOM 1421 O O . HIS A 1 178 ? 37.039 3.386 -57.795 1.00 95.31 178 HIS A O 1
ATOM 1427 N N . HIS A 1 179 ? 35.217 4.375 -56.956 1.00 96.56 179 HIS A N 1
ATOM 1428 C CA . HIS A 1 179 ? 34.679 4.734 -58.264 1.00 96.56 179 HIS A CA 1
ATOM 1429 C C . HIS A 1 179 ? 35.599 5.704 -59.023 1.00 96.56 179 HIS A C 1
ATOM 1431 O O . HIS A 1 179 ? 35.851 5.510 -60.210 1.00 96.56 179 HIS A O 1
ATOM 1437 N N . GLN A 1 180 ? 36.155 6.709 -58.339 1.00 96.31 180 GLN A N 1
ATOM 1438 C CA . GLN A 1 180 ? 37.127 7.637 -58.922 1.00 96.31 180 GLN A CA 1
ATOM 1439 C C . GLN A 1 180 ? 38.419 6.930 -59.343 1.00 96.31 180 GLN A C 1
ATOM 1441 O O . GLN A 1 180 ? 38.904 7.184 -60.442 1.00 96.31 180 GLN A O 1
ATOM 1446 N N . GLN A 1 181 ? 38.955 6.034 -58.511 1.00 96.06 181 GLN A N 1
ATOM 1447 C CA . GLN A 1 181 ? 40.130 5.222 -58.841 1.00 96.06 181 GLN A CA 1
ATOM 1448 C C . GLN A 1 181 ? 39.863 4.350 -60.067 1.00 96.06 181 GLN A C 1
ATOM 1450 O O . GLN A 1 181 ? 40.613 4.413 -61.032 1.00 96.06 181 GLN A O 1
ATOM 1455 N N . HIS A 1 182 ? 38.738 3.631 -60.095 1.00 95.31 182 HIS A N 1
ATOM 1456 C CA . HIS A 1 182 ? 38.352 2.832 -61.254 1.00 95.31 182 HIS A CA 1
ATOM 1457 C C . HIS A 1 182 ? 38.195 3.674 -62.524 1.00 95.31 182 HIS A C 1
ATOM 1459 O O . HIS A 1 182 ? 38.635 3.247 -63.588 1.00 95.31 182 HIS A O 1
ATOM 1465 N N . ALA A 1 183 ? 37.605 4.868 -62.437 1.00 95.94 183 ALA A N 1
ATOM 1466 C CA . ALA A 1 183 ? 37.486 5.771 -63.580 1.00 95.94 183 ALA A CA 1
ATOM 1467 C C . ALA A 1 183 ? 38.858 6.272 -64.068 1.00 95.94 183 ALA A C 1
ATOM 1469 O O . ALA A 1 183 ? 39.094 6.341 -65.275 1.00 95.94 183 ALA A O 1
ATOM 1470 N N . GLN A 1 184 ? 39.776 6.587 -63.147 1.00 96.00 184 GLN A N 1
ATOM 1471 C CA . GLN A 1 184 ? 41.150 6.978 -63.472 1.00 96.00 184 GLN A CA 1
ATOM 1472 C C . GLN A 1 184 ? 41.920 5.833 -64.131 1.00 96.00 184 GLN A C 1
ATOM 1474 O O . GLN A 1 184 ? 42.536 6.045 -65.175 1.00 96.00 184 GLN A O 1
ATOM 1479 N N . ASP A 1 185 ? 41.833 4.625 -63.577 1.00 96.00 185 ASP A N 1
ATOM 1480 C CA . ASP A 1 185 ? 42.463 3.429 -64.131 1.00 96.00 185 ASP A CA 1
ATOM 1481 C C . ASP A 1 185 ? 41.923 3.137 -65.534 1.00 96.00 185 ASP A C 1
ATOM 1483 O O . ASP A 1 185 ? 42.696 2.937 -66.469 1.00 96.00 185 ASP A O 1
ATOM 1487 N N . GLN A 1 186 ? 40.600 3.187 -65.724 1.00 95.62 186 GLN A N 1
ATOM 1488 C CA . GLN A 1 186 ? 39.973 3.011 -67.036 1.00 95.62 186 GLN A CA 1
ATOM 1489 C C . GLN A 1 186 ? 40.444 4.062 -68.045 1.00 95.62 186 GLN A C 1
ATOM 1491 O O . GLN A 1 186 ? 40.769 3.711 -69.179 1.00 95.62 186 GLN A O 1
ATOM 1496 N N . ALA A 1 187 ? 40.522 5.334 -67.646 1.00 95.88 187 ALA A N 1
ATOM 1497 C CA . ALA A 1 187 ? 41.030 6.400 -68.505 1.00 95.88 187 ALA A CA 1
ATOM 1498 C C . ALA A 1 187 ? 42.512 6.189 -68.858 1.00 95.88 187 ALA A C 1
ATOM 1500 O O . ALA A 1 187 ? 42.912 6.394 -70.007 1.00 95.88 187 ALA A O 1
ATOM 1501 N N . TRP A 1 188 ? 43.317 5.737 -67.895 1.00 95.94 188 TRP A N 1
ATOM 1502 C CA . TRP A 1 188 ? 44.723 5.405 -68.103 1.00 95.94 188 TRP A CA 1
ATOM 1503 C C . TRP A 1 188 ? 44.892 4.232 -69.076 1.00 95.94 188 TRP A C 1
ATOM 1505 O O . TRP A 1 188 ? 45.642 4.354 -70.046 1.00 95.94 188 TRP A O 1
ATOM 1515 N N . PHE A 1 189 ? 44.152 3.134 -68.887 1.00 96.19 189 PHE A N 1
ATOM 1516 C CA . PHE A 1 189 ? 44.164 1.985 -69.798 1.00 96.19 189 PHE A CA 1
ATOM 1517 C C . PHE A 1 189 ? 43.681 2.367 -71.198 1.00 96.19 189 PHE A C 1
ATOM 1519 O O . PHE A 1 189 ? 44.316 1.997 -72.181 1.00 96.19 189 PHE A O 1
ATOM 1526 N N . ALA A 1 190 ? 42.596 3.139 -71.307 1.00 95.69 190 ALA A N 1
ATOM 1527 C CA . ALA A 1 190 ? 42.081 3.604 -72.592 1.00 95.69 190 ALA A CA 1
ATOM 1528 C C . ALA A 1 190 ? 43.120 4.450 -73.339 1.00 95.69 190 ALA A C 1
ATOM 1530 O O . ALA A 1 190 ? 43.362 4.228 -74.525 1.00 95.69 190 ALA A O 1
ATOM 1531 N N . ARG A 1 191 ? 43.789 5.374 -72.637 1.00 95.94 191 ARG A N 1
ATOM 1532 C CA . ARG A 1 191 ? 44.887 6.164 -73.202 1.00 95.94 191 ARG A CA 1
ATOM 1533 C C . ARG A 1 191 ? 46.033 5.271 -73.669 1.00 95.94 191 ARG A C 1
ATOM 1535 O O . ARG A 1 191 ? 46.509 5.441 -74.788 1.00 95.94 191 ARG A O 1
ATOM 1542 N N . ARG A 1 192 ? 46.438 4.301 -72.850 1.00 95.56 192 ARG A N 1
ATOM 1543 C CA . ARG A 1 192 ? 47.530 3.382 -73.177 1.00 95.56 192 ARG A CA 1
ATOM 1544 C C . ARG A 1 192 ? 47.219 2.506 -74.389 1.00 95.56 192 ARG A C 1
ATOM 1546 O O . ARG A 1 192 ? 48.071 2.366 -75.254 1.00 95.56 192 ARG A O 1
ATOM 1553 N N . LEU A 1 193 ? 45.996 1.990 -74.501 1.00 95.00 193 LEU A N 1
ATOM 1554 C CA . LEU A 1 193 ? 45.547 1.232 -75.674 1.00 95.00 193 LEU A CA 1
ATOM 1555 C C . LEU A 1 193 ? 45.578 2.079 -76.951 1.00 95.00 193 LEU A C 1
ATOM 1557 O O . LEU A 1 193 ? 45.945 1.584 -78.014 1.00 95.00 193 LEU A O 1
ATOM 1561 N N . VAL A 1 194 ? 45.205 3.357 -76.858 1.00 95.62 194 VAL A N 1
ATOM 1562 C CA . VAL A 1 194 ? 45.274 4.291 -77.988 1.00 95.62 194 VAL A CA 1
ATOM 1563 C C . VAL A 1 194 ? 46.727 4.575 -78.376 1.00 95.62 194 VAL A C 1
ATOM 1565 O O . VAL A 1 194 ? 47.051 4.535 -79.560 1.00 95.62 194 VAL A O 1
ATOM 1568 N N . GLU A 1 195 ? 47.608 4.817 -77.405 1.00 94.69 195 GLU A N 1
ATOM 1569 C CA . GLU A 1 195 ? 49.046 5.015 -77.637 1.00 94.69 195 GLU A CA 1
ATOM 1570 C C . GLU A 1 195 ? 49.698 3.769 -78.264 1.00 94.69 195 GLU A C 1
ATOM 1572 O O . GLU A 1 195 ? 50.411 3.886 -79.261 1.00 94.69 195 GLU A O 1
ATOM 1577 N N . GLU A 1 196 ? 49.403 2.571 -77.749 1.00 94.31 196 GLU A N 1
ATOM 1578 C CA . GLU A 1 196 ? 49.877 1.298 -78.305 1.00 94.31 196 GLU A CA 1
ATOM 1579 C C . GLU A 1 196 ? 49.344 1.064 -79.723 1.00 94.31 196 GLU A C 1
ATOM 1581 O O . GLU A 1 196 ? 50.103 0.661 -80.605 1.00 94.31 196 GLU A O 1
ATOM 1586 N N . LYS A 1 197 ? 48.069 1.384 -79.981 1.00 94.94 197 LYS A N 1
ATOM 1587 C CA . LYS A 1 197 ? 47.494 1.325 -81.328 1.00 94.94 197 LYS A CA 1
ATOM 1588 C C . LYS A 1 197 ? 48.219 2.267 -82.289 1.00 94.94 197 LYS A C 1
ATOM 1590 O O . LYS A 1 197 ? 48.621 1.821 -83.356 1.00 94.94 197 LYS A O 1
ATOM 1595 N N . TYR A 1 198 ? 48.428 3.533 -81.919 1.00 95.06 198 TYR A N 1
ATOM 1596 C CA . TYR A 1 198 ? 49.160 4.484 -82.764 1.00 95.06 198 TYR A CA 1
ATOM 1597 C C . TYR A 1 198 ? 50.594 4.029 -83.037 1.00 95.06 198 TYR A C 1
ATOM 1599 O O . TYR A 1 198 ? 51.076 4.163 -84.160 1.00 95.06 198 TYR A O 1
ATOM 1607 N N . PHE A 1 199 ? 51.270 3.468 -82.032 1.00 95.62 199 PHE A N 1
ATOM 1608 C CA . PHE A 1 199 ? 52.611 2.916 -82.194 1.00 95.62 199 PHE A CA 1
ATOM 1609 C C . PHE A 1 199 ? 52.635 1.738 -83.180 1.00 95.62 199 PHE A C 1
ATOM 1611 O O . PHE A 1 199 ? 53.494 1.690 -84.063 1.00 95.62 199 PHE A O 1
ATOM 1618 N N . LEU A 1 200 ? 51.686 0.804 -83.062 1.00 94.44 200 LEU A N 1
ATOM 1619 C CA . LEU A 1 200 ? 51.558 -0.324 -83.988 1.00 94.44 200 LEU A CA 1
ATOM 1620 C C . LEU A 1 200 ? 51.191 0.139 -85.401 1.00 94.44 200 LEU A C 1
ATOM 1622 O O . LEU A 1 200 ? 51.804 -0.327 -86.357 1.00 94.44 200 LEU A O 1
ATOM 1626 N N . ASP A 1 201 ? 50.254 1.078 -85.540 1.00 94.62 201 ASP A N 1
ATOM 1627 C CA . ASP A 1 201 ? 49.855 1.648 -86.830 1.00 94.62 201 ASP A CA 1
ATOM 1628 C C . ASP A 1 201 ? 51.042 2.341 -87.521 1.00 94.62 201 ASP A C 1
ATOM 1630 O O . ASP A 1 201 ? 51.271 2.115 -88.711 1.00 94.62 201 ASP A O 1
ATOM 1634 N N . ALA A 1 202 ? 51.845 3.112 -86.778 1.00 94.00 202 ALA A N 1
ATOM 1635 C CA . ALA A 1 202 ? 53.064 3.741 -87.289 1.00 94.00 202 ALA A CA 1
ATOM 1636 C C . ALA A 1 202 ? 54.097 2.695 -87.736 1.00 94.00 202 ALA A C 1
ATOM 1638 O O . ALA A 1 202 ? 54.615 2.769 -88.849 1.00 94.00 202 ALA A O 1
ATOM 1639 N N . LYS A 1 203 ? 54.337 1.658 -86.921 1.00 94.75 203 LYS A N 1
ATOM 1640 C CA . LYS A 1 203 ? 55.241 0.557 -87.281 1.00 94.75 203 LYS A CA 1
ATOM 1641 C C . LYS A 1 203 ? 54.761 -0.191 -88.528 1.00 94.75 203 LYS A C 1
ATOM 1643 O O . LYS A 1 203 ? 55.562 -0.495 -89.409 1.00 94.75 203 LYS A O 1
ATOM 1648 N N . HIS A 1 204 ? 53.463 -0.471 -88.630 1.00 92.75 204 HIS A N 1
ATOM 1649 C CA . HIS A 1 204 ? 52.877 -1.093 -89.815 1.00 92.75 204 HIS A CA 1
ATOM 1650 C C . HIS A 1 204 ? 52.987 -0.187 -91.044 1.00 92.75 204 HIS A C 1
ATOM 1652 O O . HIS A 1 204 ? 53.243 -0.680 -92.140 1.00 92.75 204 HIS A O 1
ATOM 1658 N N . GLN A 1 205 ? 52.845 1.130 -90.894 1.00 94.44 205 GLN A N 1
ATOM 1659 C CA . GLN A 1 205 ? 53.063 2.085 -91.982 1.00 94.44 205 GLN A CA 1
ATOM 1660 C C . GLN A 1 205 ? 54.529 2.123 -92.427 1.00 94.44 205 GLN A C 1
ATOM 1662 O O . GLN A 1 205 ? 54.790 2.113 -93.632 1.00 94.44 205 GLN A O 1
ATOM 1667 N N . ASP A 1 206 ? 55.483 2.075 -91.500 1.00 93.75 206 ASP A N 1
ATOM 1668 C CA . ASP A 1 206 ? 56.912 1.957 -91.806 1.00 93.75 206 ASP A CA 1
ATOM 1669 C C . ASP A 1 206 ? 57.234 0.631 -92.520 1.00 93.75 206 ASP A C 1
ATOM 1671 O O . ASP A 1 206 ? 57.959 0.600 -93.517 1.00 93.75 206 ASP A O 1
ATOM 1675 N N . GLU A 1 207 ? 56.640 -0.481 -92.082 1.00 93.88 207 GLU A N 1
ATOM 1676 C CA . GLU A 1 207 ? 56.755 -1.774 -92.765 1.00 93.88 207 GLU A CA 1
ATOM 1677 C C . GLU A 1 207 ? 56.151 -1.722 -94.177 1.00 93.88 207 GLU A C 1
ATOM 1679 O O . GLU A 1 207 ? 56.788 -2.159 -95.137 1.00 93.88 207 GLU A O 1
ATOM 1684 N N . ILE A 1 208 ? 54.962 -1.131 -94.342 1.00 92.69 208 ILE A N 1
ATOM 1685 C CA . ILE A 1 208 ? 54.312 -0.948 -95.647 1.00 92.69 208 ILE A CA 1
ATOM 1686 C C . ILE A 1 208 ? 55.166 -0.070 -96.563 1.00 92.69 208 ILE A C 1
ATOM 1688 O O . ILE A 1 208 ? 55.301 -0.380 -97.746 1.00 92.69 208 ILE A O 1
ATOM 1692 N N . THR A 1 209 ? 55.737 1.028 -96.065 1.00 93.75 209 THR A N 1
ATOM 1693 C CA . THR A 1 209 ? 56.590 1.909 -96.878 1.00 93.75 209 THR A CA 1
ATOM 1694 C C . THR A 1 209 ? 57.878 1.206 -97.290 1.00 93.75 209 THR A C 1
ATOM 1696 O O . THR A 1 209 ? 58.242 1.270 -98.466 1.00 93.75 209 THR A O 1
ATOM 1699 N N . ARG A 1 210 ? 58.512 0.446 -96.390 1.00 93.69 210 ARG A N 1
ATOM 1700 C CA . ARG A 1 210 ? 59.675 -0.390 -96.714 1.00 93.69 210 ARG A CA 1
ATOM 1701 C C . ARG A 1 210 ? 59.344 -1.455 -97.760 1.00 93.69 210 ARG A C 1
ATOM 1703 O O . ARG A 1 210 ? 60.088 -1.604 -98.727 1.00 93.69 210 ARG A O 1
ATOM 1710 N N . LEU A 1 211 ? 58.224 -2.164 -97.609 1.00 91.88 211 LEU A N 1
ATOM 1711 C CA . LEU A 1 211 ? 57.760 -3.151 -98.590 1.00 91.88 211 LEU A CA 1
ATOM 1712 C C . LEU A 1 211 ? 57.442 -2.494 -99.941 1.00 91.88 211 LEU A C 1
ATOM 1714 O O . LEU A 1 211 ? 57.804 -3.035 -100.982 1.00 91.88 211 LEU A O 1
ATOM 1718 N N . LYS A 1 212 ? 56.837 -1.298 -99.952 1.00 92.25 212 LYS A N 1
ATOM 1719 C CA . LYS A 1 212 ? 56.611 -0.512 -101.178 1.00 92.25 212 LYS A CA 1
ATOM 1720 C C . LYS A 1 212 ? 57.922 -0.117 -101.859 1.00 92.25 212 LYS A C 1
ATOM 1722 O O . LYS A 1 212 ? 58.013 -0.231 -103.075 1.00 92.25 212 LYS A O 1
ATOM 1727 N N . GLN A 1 213 ? 58.934 0.310 -101.103 1.00 92.12 213 GLN A N 1
ATOM 1728 C CA . GLN A 1 213 ? 60.263 0.622 -101.644 1.00 92.12 213 GLN A CA 1
ATOM 1729 C C . GLN A 1 213 ? 60.955 -0.622 -102.218 1.00 92.12 213 GLN A C 1
ATOM 1731 O O . GLN A 1 213 ? 61.555 -0.544 -103.286 1.00 92.12 213 GLN A O 1
ATOM 1736 N N . GLN A 1 214 ? 60.842 -1.773 -101.547 1.00 92.06 214 GLN A N 1
ATOM 1737 C CA . GLN A 1 214 ? 61.351 -3.051 -102.059 1.00 92.06 214 GLN A CA 1
ATOM 1738 C C . GLN A 1 214 ? 60.629 -3.486 -103.340 1.00 92.06 214 GLN A C 1
ATOM 1740 O O . GLN A 1 214 ? 61.275 -3.938 -104.278 1.00 92.06 214 GLN A O 1
ATOM 1745 N N . LEU A 1 215 ? 59.306 -3.323 -103.415 1.00 89.44 215 LEU A N 1
ATOM 1746 C CA . LEU A 1 215 ? 58.551 -3.572 -104.645 1.00 89.44 215 LEU A CA 1
ATOM 1747 C C . LEU A 1 215 ? 58.964 -2.615 -105.768 1.00 89.44 215 LEU A C 1
ATOM 1749 O O . LEU A 1 215 ? 59.103 -3.058 -106.903 1.00 89.44 215 LEU A O 1
ATOM 1753 N N . ALA A 1 216 ? 59.196 -1.336 -105.460 1.00 90.06 216 ALA A N 1
ATOM 1754 C CA . ALA A 1 216 ? 59.659 -0.352 -106.434 1.00 90.06 216 ALA A CA 1
ATOM 1755 C C . ALA A 1 216 ? 61.044 -0.720 -106.987 1.00 90.06 216 ALA A C 1
ATOM 1757 O O . ALA A 1 216 ? 61.199 -0.809 -108.201 1.00 90.06 216 ALA A O 1
ATOM 1758 N N . SER A 1 217 ? 62.016 -1.046 -106.129 1.00 90.12 217 SER A N 1
ATOM 1759 C CA . SER A 1 217 ? 63.354 -1.451 -106.578 1.00 90.12 217 SER A CA 1
ATOM 1760 C C . SER A 1 217 ? 63.343 -2.767 -107.357 1.00 90.12 217 SER A C 1
ATOM 1762 O O . SER A 1 217 ? 64.047 -2.891 -108.360 1.00 90.12 217 SER A O 1
ATOM 1764 N N . LEU A 1 218 ? 62.505 -3.732 -106.959 1.00 87.50 218 LEU A N 1
ATOM 1765 C CA . LEU A 1 218 ? 62.267 -4.943 -107.742 1.00 87.50 218 LEU A CA 1
ATOM 1766 C C . LEU A 1 218 ? 61.650 -4.605 -109.103 1.00 87.50 218 LEU A C 1
ATOM 1768 O O . LEU A 1 218 ? 62.122 -5.130 -110.106 1.00 87.50 218 LEU A O 1
ATOM 1772 N N . SER A 1 219 ? 60.675 -3.696 -109.167 1.00 89.19 219 SER A N 1
ATOM 1773 C CA . SER A 1 219 ? 60.058 -3.267 -110.427 1.00 89.19 219 SER A CA 1
ATOM 1774 C C . SER A 1 219 ? 61.022 -2.498 -111.337 1.00 89.19 219 SER A C 1
ATOM 1776 O O . SER A 1 219 ? 61.022 -2.728 -112.544 1.00 89.19 219 SER A O 1
ATOM 1778 N N . ASP A 1 220 ? 61.906 -1.668 -110.777 1.00 87.50 220 ASP A N 1
ATOM 1779 C CA . ASP A 1 220 ? 62.962 -0.969 -111.515 1.00 87.50 220 ASP A CA 1
ATOM 1780 C C . ASP A 1 220 ? 64.004 -1.961 -112.036 1.00 87.50 220 ASP A C 1
ATOM 1782 O O . ASP A 1 220 ? 64.439 -1.868 -113.184 1.00 87.50 220 ASP A O 1
ATOM 1786 N N . SER A 1 221 ? 64.370 -2.961 -111.226 1.00 86.31 221 SER A N 1
ATOM 1787 C CA . SER A 1 221 ? 65.251 -4.048 -111.658 1.00 86.31 221 SER A CA 1
ATOM 1788 C C . SER A 1 221 ? 64.596 -4.910 -112.741 1.00 86.31 221 SER A C 1
ATOM 1790 O O . SER A 1 221 ? 65.259 -5.278 -113.707 1.00 86.31 221 SER A O 1
ATOM 1792 N N . GLU A 1 222 ? 63.287 -5.166 -112.650 1.00 86.44 222 GLU A N 1
ATOM 1793 C CA . GLU A 1 222 ? 62.520 -5.873 -113.673 1.00 86.44 222 GLU A CA 1
ATOM 1794 C C . GLU A 1 222 ? 62.449 -5.049 -114.963 1.00 86.44 222 GLU A C 1
ATOM 1796 O O . GLU A 1 222 ? 62.669 -5.584 -116.048 1.00 86.44 222 GLU A O 1
ATOM 1801 N N . ALA A 1 223 ? 62.207 -3.739 -114.874 1.00 82.62 223 ALA A N 1
ATOM 1802 C CA . ALA A 1 223 ? 62.240 -2.827 -116.012 1.00 82.62 223 ALA A CA 1
ATOM 1803 C C . ALA A 1 223 ? 63.639 -2.767 -116.645 1.00 82.62 223 ALA A C 1
ATOM 1805 O O . ALA A 1 223 ? 63.759 -2.830 -117.870 1.00 82.62 223 ALA A O 1
ATOM 1806 N N . GLY A 1 224 ? 64.695 -2.728 -115.830 1.00 8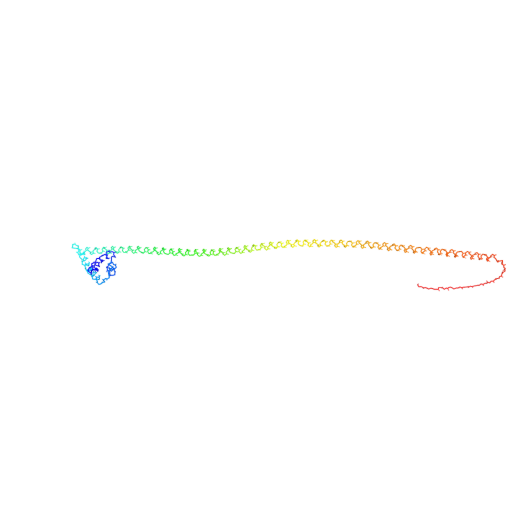2.69 224 GLY A N 1
ATOM 1807 C CA . GLY A 1 224 ? 66.087 -2.807 -116.269 1.00 82.69 224 GLY A CA 1
ATOM 1808 C C . GLY A 1 224 ? 66.399 -4.126 -116.978 1.00 82.69 224 GLY A C 1
ATOM 1809 O O . GLY A 1 224 ? 66.956 -4.114 -118.075 1.00 82.69 224 GLY A O 1
ATOM 1810 N N . LEU A 1 225 ? 65.968 -5.263 -116.423 1.00 82.12 225 LEU A N 1
ATOM 1811 C CA . LEU A 1 225 ? 66.082 -6.577 -117.064 1.00 82.12 225 LEU A CA 1
ATOM 1812 C C . LEU A 1 225 ? 65.294 -6.629 -118.377 1.00 82.12 225 LEU A C 1
ATOM 1814 O O . LEU A 1 225 ? 65.815 -7.110 -119.379 1.00 82.12 225 LEU A O 1
ATOM 1818 N N . ARG A 1 226 ? 64.075 -6.078 -118.425 1.00 83.62 226 ARG A N 1
ATOM 1819 C CA . ARG A 1 226 ? 63.279 -5.969 -119.660 1.00 83.62 226 ARG A CA 1
ATOM 1820 C C . ARG A 1 226 ? 63.989 -5.116 -120.715 1.00 83.62 226 ARG A C 1
ATOM 1822 O O . ARG A 1 226 ? 64.011 -5.504 -121.881 1.00 83.62 226 ARG A O 1
ATOM 1829 N N . GLN A 1 227 ? 64.604 -3.996 -120.331 1.00 82.25 227 GLN A N 1
ATOM 1830 C CA . GLN A 1 227 ? 65.391 -3.147 -121.234 1.00 82.25 227 GLN A CA 1
ATOM 1831 C C . GLN A 1 227 ? 66.677 -3.830 -121.711 1.00 82.25 227 GLN A C 1
ATOM 1833 O O . GLN A 1 227 ? 67.024 -3.706 -122.885 1.00 82.25 227 GLN A O 1
ATOM 1838 N N . LEU A 1 228 ? 67.370 -4.573 -120.844 1.00 81.69 228 LEU A N 1
ATOM 1839 C CA . LEU A 1 228 ? 68.535 -5.378 -121.219 1.00 81.69 228 LEU A CA 1
ATOM 1840 C C . LEU A 1 228 ? 68.145 -6.496 -122.185 1.00 81.69 228 LEU A C 1
ATOM 1842 O O . LEU A 1 228 ? 68.791 -6.645 -123.215 1.00 81.69 228 LEU A O 1
ATOM 1846 N N . CYS A 1 229 ? 67.055 -7.218 -121.919 1.00 80.62 229 CYS A N 1
ATOM 1847 C CA . CYS A 1 229 ? 66.493 -8.194 -122.850 1.00 80.62 229 CYS A CA 1
ATOM 1848 C C . CYS A 1 229 ? 66.115 -7.542 -124.189 1.00 80.62 229 CYS A C 1
ATOM 1850 O O . CYS A 1 229 ? 66.400 -8.103 -125.244 1.00 80.62 229 CYS A O 1
ATOM 1852 N N . ALA A 1 230 ? 65.531 -6.340 -124.177 1.00 79.12 230 ALA A N 1
ATOM 1853 C CA . ALA A 1 230 ? 65.230 -5.594 -125.397 1.00 79.12 230 ALA A CA 1
ATOM 1854 C C . ALA A 1 230 ? 66.503 -5.174 -126.156 1.00 79.12 230 ALA A C 1
ATOM 1856 O O . ALA A 1 230 ? 66.550 -5.331 -127.374 1.00 79.12 230 ALA A O 1
ATOM 1857 N N . ARG A 1 231 ? 67.551 -4.704 -125.464 1.00 81.62 231 ARG A N 1
ATOM 1858 C CA . ARG A 1 231 ? 68.858 -4.380 -126.066 1.00 81.62 231 ARG A CA 1
ATOM 1859 C C . ARG A 1 231 ? 69.554 -5.611 -126.622 1.00 81.62 231 ARG A C 1
ATOM 1861 O O . ARG A 1 231 ? 70.012 -5.560 -127.752 1.00 81.62 231 ARG A O 1
ATOM 1868 N N . LEU A 1 232 ? 69.593 -6.715 -125.880 1.00 76.12 232 LEU A N 1
ATOM 1869 C CA . LEU A 1 232 ? 70.149 -7.981 -126.354 1.00 76.12 232 LEU A CA 1
ATOM 1870 C C . LEU A 1 232 ? 69.376 -8.506 -127.563 1.00 76.12 232 LEU A C 1
ATOM 1872 O O . LEU A 1 232 ? 69.995 -8.978 -128.505 1.00 76.12 232 LEU A O 1
ATOM 1876 N N . ASN A 1 233 ? 68.048 -8.367 -127.594 1.00 77.62 23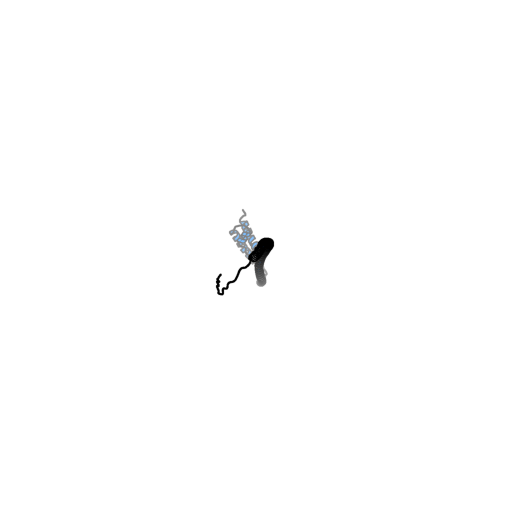3 ASN A N 1
ATOM 1877 C CA . ASN A 1 233 ? 67.254 -8.692 -128.778 1.00 77.62 233 ASN A CA 1
ATOM 1878 C C . ASN A 1 233 ? 67.570 -7.761 -129.957 1.00 77.62 233 ASN A C 1
ATOM 1880 O O . ASN A 1 233 ? 67.669 -8.230 -131.087 1.00 77.62 233 ASN A O 1
ATOM 1884 N N . GLN A 1 234 ? 67.763 -6.461 -129.722 1.00 77.50 234 GLN A N 1
ATOM 1885 C CA . GLN A 1 234 ? 68.184 -5.513 -130.760 1.00 77.50 234 GLN A CA 1
ATOM 1886 C C . GLN A 1 234 ? 69.608 -5.792 -131.257 1.00 77.50 234 GLN A C 1
ATOM 1888 O O . GLN A 1 234 ? 69.861 -5.682 -132.454 1.00 77.50 234 GLN A O 1
ATOM 1893 N N . GLU A 1 235 ? 70.533 -6.185 -130.382 1.00 74.12 235 GLU A N 1
ATOM 1894 C CA . GLU A 1 235 ? 71.884 -6.602 -130.757 1.00 74.12 235 GLU A CA 1
ATOM 1895 C C . GLU A 1 235 ? 71.886 -7.949 -131.469 1.00 74.12 235 GLU A C 1
ATOM 1897 O O . GLU A 1 235 ? 72.550 -8.073 -132.489 1.00 74.12 235 GLU A O 1
ATOM 1902 N N . GLN A 1 236 ? 71.090 -8.928 -131.032 1.00 74.50 236 GLN A N 1
ATOM 1903 C CA . GLN A 1 236 ? 70.865 -10.160 -131.789 1.00 74.50 236 GLN A CA 1
ATOM 1904 C C . GLN A 1 236 ? 70.279 -9.855 -133.166 1.00 74.50 236 GLN A C 1
ATOM 1906 O O . GLN A 1 236 ? 70.723 -10.430 -134.156 1.00 74.50 236 GLN A O 1
ATOM 1911 N N . GLN A 1 237 ? 69.324 -8.928 -133.268 1.00 73.62 237 GLN A N 1
ATOM 1912 C CA . GLN A 1 237 ? 68.784 -8.494 -134.554 1.00 73.62 237 GLN A CA 1
ATOM 1913 C C . GLN A 1 237 ? 69.852 -7.803 -135.404 1.00 73.62 237 GLN A C 1
ATOM 1915 O O . GLN A 1 237 ? 70.004 -8.173 -136.565 1.00 73.62 237 GLN A O 1
ATOM 1920 N N . ARG A 1 238 ? 70.646 -6.880 -134.848 1.00 74.31 238 ARG A N 1
ATOM 1921 C CA . ARG A 1 238 ? 71.767 -6.232 -135.548 1.00 74.31 238 ARG A CA 1
ATOM 1922 C C . ARG A 1 238 ? 72.826 -7.227 -135.993 1.00 74.31 238 ARG A C 1
ATOM 1924 O O . ARG A 1 238 ? 73.238 -7.167 -137.142 1.00 74.31 238 ARG A O 1
ATOM 1931 N N . LEU A 1 239 ? 73.237 -8.155 -135.134 1.00 69.19 239 LEU A N 1
ATOM 1932 C CA . LEU A 1 239 ? 74.180 -9.215 -135.475 1.00 69.19 239 LEU A CA 1
ATOM 1933 C C . LEU A 1 239 ? 73.584 -10.133 -136.536 1.00 69.19 239 LEU A C 1
ATOM 1935 O O . LEU A 1 239 ? 74.273 -10.429 -137.495 1.00 69.19 239 LEU A O 1
ATOM 1939 N N . SER A 1 240 ? 72.301 -10.500 -136.456 1.00 68.00 240 SER A N 1
ATOM 1940 C CA . SER A 1 240 ? 71.628 -11.275 -137.508 1.00 68.00 240 SER A CA 1
ATOM 1941 C C . SER A 1 240 ? 71.538 -10.515 -138.839 1.00 68.00 240 SER A C 1
ATOM 1943 O O . SER A 1 240 ? 71.642 -11.123 -139.901 1.00 68.00 240 SER A O 1
ATOM 1945 N N . GLN A 1 241 ? 71.381 -9.188 -138.805 1.00 62.12 241 GLN A N 1
ATOM 1946 C CA . GLN A 1 241 ? 71.380 -8.325 -139.987 1.00 62.12 241 GLN A CA 1
ATOM 1947 C C . GLN A 1 241 ? 72.797 -8.132 -140.546 1.00 62.12 241 GLN A C 1
ATOM 1949 O O . GLN A 1 241 ? 72.969 -8.166 -141.758 1.00 62.12 241 GLN A O 1
ATOM 1954 N N . ALA A 1 242 ? 73.818 -8.018 -139.694 1.00 59.53 242 ALA A N 1
ATOM 1955 C CA . ALA A 1 242 ? 75.225 -7.964 -140.086 1.00 59.53 242 ALA A CA 1
ATOM 1956 C C . ALA A 1 242 ? 75.709 -9.309 -140.652 1.00 59.53 242 ALA A C 1
ATOM 1958 O O . ALA A 1 242 ? 76.409 -9.328 -141.656 1.00 59.53 242 ALA A O 1
ATOM 1959 N N . LEU A 1 243 ? 75.256 -10.438 -140.095 1.00 57.31 243 LEU A N 1
ATOM 1960 C CA . LEU A 1 243 ? 75.478 -11.779 -140.650 1.00 57.31 243 LEU A CA 1
ATOM 1961 C C . LEU A 1 243 ? 74.777 -11.951 -142.004 1.00 57.31 243 LEU A C 1
ATOM 1963 O O . LEU A 1 243 ? 75.311 -12.609 -142.889 1.00 57.31 243 LEU A O 1
ATOM 1967 N N . LYS A 1 244 ? 73.614 -11.313 -142.198 1.00 57.91 244 LYS A N 1
ATOM 1968 C CA . LYS A 1 244 ? 72.943 -11.230 -143.506 1.00 57.91 244 LYS A CA 1
ATOM 1969 C C . LYS A 1 244 ? 73.638 -10.278 -144.491 1.00 57.91 244 LYS A C 1
ATOM 1971 O O . LYS A 1 244 ? 73.491 -10.477 -145.690 1.00 57.91 244 LYS A O 1
ATOM 1976 N N . ALA A 1 245 ? 74.381 -9.274 -144.021 1.00 54.09 245 ALA A N 1
ATOM 1977 C CA . ALA A 1 245 ? 75.095 -8.305 -144.861 1.00 54.09 245 ALA A CA 1
ATOM 1978 C C . ALA A 1 245 ? 76.548 -8.713 -145.190 1.00 54.09 245 ALA A C 1
ATOM 1980 O O . ALA A 1 245 ? 77.102 -8.240 -146.178 1.00 54.09 245 ALA A O 1
ATOM 1981 N N . ALA A 1 246 ? 77.160 -9.598 -144.397 1.00 40.84 246 ALA A N 1
ATOM 1982 C CA . ALA A 1 246 ? 78.553 -10.036 -144.541 1.00 40.84 246 ALA A CA 1
ATOM 1983 C C . ALA A 1 246 ? 78.737 -11.340 -145.343 1.00 40.84 246 ALA A C 1
ATOM 1985 O O . ALA A 1 246 ? 79.843 -11.876 -145.391 1.00 40.84 246 ALA A O 1
ATOM 1986 N N . VAL A 1 247 ? 77.690 -11.858 -145.992 1.00 39.56 247 VAL A N 1
ATOM 1987 C CA . VAL A 1 247 ? 77.795 -13.057 -146.838 1.00 39.56 247 VAL A CA 1
ATOM 1988 C C . VAL A 1 247 ? 77.141 -12.801 -148.201 1.00 39.56 247 VAL A C 1
ATOM 1990 O O . VAL A 1 247 ? 75.913 -12.770 -148.285 1.00 39.56 247 VAL A O 1
ATOM 1993 N N . PRO A 1 248 ? 77.919 -12.637 -149.290 1.00 37.91 248 PRO A N 1
ATOM 1994 C CA . PRO A 1 248 ? 77.393 -12.780 -150.640 1.00 37.91 248 PRO A CA 1
ATOM 1995 C C . PRO A 1 248 ? 77.087 -14.262 -150.889 1.00 37.91 248 PRO A C 1
ATOM 1997 O O . PRO A 1 248 ? 77.904 -15.140 -150.611 1.00 37.91 248 PRO A O 1
ATOM 2000 N N . ALA A 1 249 ? 75.877 -14.538 -151.370 1.00 40.03 249 ALA A N 1
ATOM 2001 C CA . ALA A 1 249 ? 75.396 -15.890 -151.628 1.00 40.03 249 ALA A CA 1
ATOM 2002 C C . ALA A 1 249 ? 76.314 -16.664 -152.588 1.00 40.03 249 ALA A C 1
ATOM 2004 O O . ALA A 1 249 ? 76.816 -16.096 -153.562 1.00 40.03 249 ALA A O 1
ATOM 2005 N N . PRO A 1 250 ? 76.399 -17.991 -152.412 1.00 39.47 250 PRO A N 1
ATOM 2006 C CA . PRO A 1 250 ? 76.365 -18.840 -153.589 1.00 39.47 250 PRO A CA 1
ATOM 2007 C C . PRO A 1 250 ? 75.358 -19.988 -153.452 1.00 39.47 250 PRO A C 1
ATOM 2009 O O . PRO A 1 250 ? 75.231 -20.618 -152.410 1.00 39.47 250 PRO A O 1
ATOM 2012 N N . ASN A 1 251 ? 74.675 -20.227 -154.571 1.00 32.19 251 ASN A N 1
ATOM 2013 C CA . ASN A 1 251 ? 74.102 -21.476 -155.067 1.00 32.19 251 ASN A CA 1
ATOM 2014 C C . ASN A 1 251 ? 73.340 -22.426 -154.126 1.00 32.19 251 ASN A C 1
ATOM 2016 O O . ASN A 1 251 ? 73.871 -23.022 -153.199 1.00 32.19 251 ASN A O 1
ATOM 2020 N N . ALA A 1 252 ? 72.089 -22.652 -154.541 1.00 32.44 252 ALA A N 1
ATOM 2021 C CA . ALA A 1 252 ? 71.421 -23.943 -154.682 1.00 32.44 252 ALA A CA 1
ATOM 2022 C C . ALA A 1 252 ? 71.959 -25.115 -153.841 1.00 32.44 252 ALA A C 1
ATOM 2024 O O . ALA A 1 252 ? 73.038 -25.633 -154.102 1.00 32.44 252 ALA A O 1
ATOM 2025 N N . LEU A 1 253 ? 71.097 -25.663 -152.983 1.00 35.84 253 LEU A N 1
ATOM 2026 C CA . LEU A 1 253 ? 70.479 -26.967 -153.235 1.00 35.84 253 LEU A CA 1
ATOM 2027 C C . LEU A 1 253 ? 69.360 -27.238 -152.221 1.00 35.84 253 LEU A C 1
ATOM 2029 O O . LEU A 1 253 ? 69.417 -26.879 -151.050 1.00 35.84 253 LEU A O 1
ATOM 2033 N N . SER A 1 254 ? 68.326 -27.880 -152.748 1.00 33.59 254 SER A N 1
ATOM 2034 C CA . SER A 1 254 ? 67.252 -28.594 -152.065 1.00 33.59 254 SER A CA 1
ATOM 2035 C C . SER A 1 254 ? 67.638 -29.213 -150.717 1.00 33.59 254 SER A C 1
ATOM 2037 O O . SER A 1 254 ? 68.613 -29.955 -150.674 1.00 33.59 254 SER A O 1
ATOM 2039 N N . PHE A 1 255 ? 66.765 -29.128 -149.708 1.00 32.62 255 PHE A N 1
ATOM 2040 C CA . PHE A 1 255 ? 66.194 -30.355 -149.148 1.00 32.62 255 PHE A CA 1
ATOM 2041 C C . PHE A 1 255 ? 64.942 -30.117 -148.303 1.00 32.62 255 PHE A C 1
ATOM 2043 O O . PHE A 1 255 ? 64.707 -29.077 -147.700 1.00 32.62 255 PHE A O 1
ATOM 2050 N N . ARG A 1 256 ? 64.122 -31.153 -148.354 1.00 33.69 256 ARG A N 1
ATOM 2051 C CA . ARG A 1 256 ? 62.768 -31.339 -147.855 1.00 33.69 256 ARG A CA 1
ATOM 2052 C C . ARG A 1 256 ? 62.810 -31.783 -146.388 1.00 33.69 256 ARG A C 1
ATOM 2054 O O . ARG A 1 256 ? 63.786 -32.401 -145.979 1.00 33.69 256 ARG A O 1
ATOM 2061 N N . ALA A 1 257 ? 61.645 -31.686 -145.740 1.00 33.28 257 ALA A N 1
ATOM 2062 C CA . ALA A 1 257 ? 61.222 -32.481 -144.576 1.00 33.28 257 ALA A CA 1
ATOM 2063 C C . ALA A 1 257 ? 61.781 -32.018 -143.218 1.00 33.28 257 ALA A C 1
ATOM 2065 O O . ALA A 1 257 ? 62.853 -31.446 -143.147 1.00 33.28 257 ALA A O 1
ATOM 2066 N N . ARG A 1 258 ? 61.158 -32.256 -142.065 1.00 35.62 258 ARG A N 1
ATOM 2067 C CA . ARG A 1 258 ? 59.839 -32.714 -141.578 1.00 35.62 258 ARG A CA 1
ATOM 2068 C C . ARG A 1 258 ? 60.025 -32.749 -140.046 1.00 35.62 258 ARG A C 1
ATOM 2070 O O . ARG A 1 258 ? 61.140 -32.990 -139.600 1.00 35.62 258 ARG A O 1
ATOM 2077 N N . HIS A 1 259 ? 58.914 -32.716 -139.305 1.00 36.56 259 HIS A N 1
ATOM 2078 C CA . HIS A 1 259 ? 58.782 -33.190 -137.913 1.00 36.56 259 HIS A CA 1
ATOM 2079 C C . HIS A 1 259 ? 59.543 -32.402 -136.829 1.00 36.56 259 HIS A C 1
ATOM 2081 O O . HIS A 1 259 ? 60.574 -31.807 -137.078 1.00 36.56 259 HIS A O 1
ATOM 2087 N N . ALA A 1 260 ? 59.162 -32.412 -135.555 1.00 35.88 260 ALA A N 1
ATOM 2088 C CA . ALA A 1 260 ? 57.925 -32.666 -134.816 1.00 35.88 260 ALA A CA 1
ATOM 2089 C C . ALA A 1 260 ? 58.320 -32.646 -133.334 1.00 35.88 260 ALA A C 1
ATOM 2091 O O . ALA A 1 260 ? 59.385 -33.158 -133.005 1.00 35.88 260 ALA A O 1
ATOM 2092 N N . ALA A 1 261 ? 57.379 -32.233 -132.479 1.00 37.44 261 ALA A N 1
ATOM 2093 C CA . ALA A 1 261 ? 57.286 -32.629 -131.068 1.00 37.44 261 ALA A CA 1
ATOM 2094 C C . ALA A 1 261 ? 58.439 -32.121 -130.160 1.00 37.44 261 ALA A C 1
ATOM 2096 O O . ALA A 1 261 ? 59.532 -31.829 -130.606 1.00 37.44 261 ALA A O 1
ATOM 2097 N N . ARG A 1 262 ? 58.303 -31.930 -128.851 1.00 36.84 262 ARG A N 1
ATOM 2098 C CA . ARG A 1 262 ? 57.469 -32.573 -127.840 1.00 36.84 262 ARG A CA 1
ATOM 2099 C C . ARG A 1 262 ? 57.454 -31.628 -126.629 1.00 36.84 262 ARG A C 1
ATOM 2101 O O . ARG A 1 262 ? 58.498 -31.182 -126.175 1.00 36.84 262 ARG A O 1
ATOM 2108 N N . THR A 1 263 ? 56.252 -31.344 -126.139 1.00 48.22 263 THR A N 1
ATOM 2109 C CA . THR A 1 263 ? 55.822 -31.506 -124.739 1.00 48.22 263 THR A CA 1
ATOM 2110 C C . THR A 1 263 ? 56.903 -31.735 -123.677 1.00 48.22 263 THR A C 1
ATOM 2112 O O . THR A 1 263 ? 57.656 -32.693 -123.809 1.00 48.22 263 THR A O 1
ATOM 2115 N N . THR A 1 264 ? 56.782 -31.044 -122.538 1.00 40.53 264 THR A N 1
ATOM 2116 C CA . THR A 1 264 ? 56.522 -31.692 -121.233 1.00 40.53 264 THR A CA 1
ATOM 2117 C C . THR A 1 264 ? 56.187 -30.643 -120.164 1.00 40.53 264 THR A C 1
ATOM 2119 O O . THR A 1 264 ? 57.031 -29.856 -119.757 1.00 40.53 264 THR A O 1
ATOM 2122 N N . GLN A 1 265 ? 54.939 -30.686 -119.686 1.00 47.38 265 GLN A N 1
ATOM 2123 C CA . GLN A 1 265 ? 54.560 -30.501 -118.272 1.00 47.38 265 GLN A CA 1
ATOM 2124 C C . GLN A 1 265 ? 55.577 -31.202 -117.334 1.00 47.38 265 GLN A C 1
ATOM 2126 O O . GLN A 1 265 ? 56.141 -32.203 -117.785 1.00 47.38 265 GLN A O 1
ATOM 2131 N N . PRO A 1 266 ? 55.723 -30.857 -116.027 1.00 50.59 266 PRO A N 1
ATOM 2132 C CA . PRO A 1 266 ? 54.595 -31.029 -115.098 1.00 50.59 266 PRO A CA 1
ATOM 2133 C C . PRO A 1 266 ? 54.585 -30.252 -113.748 1.00 50.59 266 PRO A C 1
ATOM 2135 O O . PRO A 1 266 ? 55.597 -29.809 -113.229 1.00 50.59 266 PRO A O 1
ATOM 2138 N N . LYS A 1 267 ? 53.381 -30.264 -113.148 1.00 43.66 267 LYS A N 1
ATOM 2139 C CA . LYS A 1 267 ? 53.029 -30.571 -111.738 1.00 43.66 267 LYS A CA 1
ATOM 2140 C C . LYS A 1 267 ? 53.534 -29.720 -110.553 1.00 43.66 267 LYS A C 1
ATOM 2142 O O . LYS A 1 267 ? 54.704 -29.773 -110.218 1.00 43.66 267 LYS A O 1
ATOM 2147 N N . ARG A 1 268 ? 52.508 -29.339 -109.760 1.00 42.56 268 ARG A N 1
ATOM 2148 C CA . ARG A 1 268 ? 52.336 -29.494 -108.287 1.00 42.56 268 ARG A CA 1
ATOM 2149 C C . ARG A 1 268 ? 53.280 -28.636 -107.426 1.00 42.56 268 ARG A C 1
ATOM 2151 O O . ARG A 1 268 ? 54.479 -28.663 -107.625 1.00 42.56 268 ARG A O 1
ATOM 2158 N N . ARG A 1 269 ? 52.814 -27.916 -106.412 1.00 44.28 269 ARG A N 1
ATOM 2159 C CA . ARG A 1 269 ? 51.748 -28.179 -105.436 1.00 44.28 269 ARG A CA 1
ATOM 2160 C C . ARG A 1 269 ? 51.325 -26.855 -104.809 1.00 44.28 269 ARG A C 1
ATOM 2162 O O . ARG A 1 269 ? 52.186 -25.952 -104.786 1.00 44.28 269 ARG A O 1
#